Protein AF-R6RG75-F1 (afdb_monomer_lite)

Secondary structure (DSSP, 8-state):
--SS---TT----HHHHHHHHHHHHHHHHHH--HHHHHHHHHHHHHHHHHHHTTB-TTS-B-S--S---S-SSGGGSHHHHSSEEHHHHHHHHHHHHHHHHHHT-HHHHHHHHHHHHHHHHHHB-SSSB-SEEEEETTEEEE----BHHHHHHHHHTTSS-TTT-HHHHHHHHHH-STT--TTTSSTTSBPP-IIIIIHHHHHHHHHTT-HHHHHHHHHHHHHHHHHHHSS--SSSSTTS-SS-GGGGGHHHHHHHHHH-EEEEETTTTEEEE-S------EEEEEEETTEEEEEEE-SS-EEEE--TT-EEEE--

Foldseek 3Di:
DDPVPVDPVSFDELLVLLVVLLVVLQCCQFAVDLPVLVVCVVVLVVSVVLQVVQQDPLRAGAQRDGQHPLDPWPCRDCVLPHTGFLLSLLSVLSSLCSSCVSVVPVVSPVSSVSSLVVQLVQQDPPQAGAGDWHDDVNDTDGDLHAELQSVLSCQLSVSDDCVRRVNNVVCLVPAADPPHPCVPGPVSYIHDFVVPRNVSSLVSCLLVVVLVCNVVRLCVQAVVLCVPPVAGAPHSDDPGGSHDPVVCCVVQSQCCQAQQFDGGRLVQQETEGEPHHAQDFDWDWDAHPVGIWIWTRPSPDTDIDDDPSHHYDYDD

Structure (mmCIF, N/CA/C/O backbone):
data_AF-R6RG75-F1
#
_entry.id   AF-R6RG75-F1
#
loop_
_atom_site.group_PDB
_atom_site.id
_atom_site.type_symbol
_atom_site.label_atom_id
_atom_site.label_alt_id
_atom_site.label_comp_id
_atom_site.label_asym_id
_atom_site.label_entity_id
_atom_site.label_seq_id
_atom_site.pdbx_PDB_ins_code
_atom_site.Cartn_x
_atom_site.Cartn_y
_atom_site.Cartn_z
_atom_site.occupancy
_atom_site.B_iso_or_equiv
_atom_site.auth_seq_id
_atom_site.auth_comp_id
_atom_site.auth_asym_id
_atom_site.auth_atom_id
_atom_site.pdbx_PDB_model_num
ATOM 1 N N . MET A 1 1 ? -9.030 4.075 -16.626 1.00 64.88 1 MET A N 1
ATOM 2 C CA . MET A 1 1 ? -9.002 5.356 -15.886 1.00 64.88 1 MET A CA 1
ATOM 3 C C . MET A 1 1 ? -10.230 5.535 -15.003 1.00 64.88 1 MET A C 1
ATOM 5 O O . MET A 1 1 ? -10.053 5.884 -13.849 1.00 64.88 1 MET A O 1
ATOM 9 N N . CYS A 1 2 ? -11.440 5.226 -15.479 1.00 73.62 2 CYS A N 1
ATOM 10 C CA . CYS A 1 2 ? -12.661 5.225 -14.663 1.00 73.62 2 CYS A CA 1
ATOM 11 C C . CYS A 1 2 ? -13.473 3.944 -14.920 1.00 73.62 2 CYS A C 1
ATOM 13 O O . CYS A 1 2 ? -13.207 3.236 -15.894 1.00 73.62 2 CYS A O 1
ATOM 15 N N . TYR A 1 3 ? -14.464 3.666 -14.072 1.00 67.94 3 TYR A N 1
ATOM 16 C CA . TYR A 1 3 ? -15.539 2.718 -14.365 1.00 67.94 3 TYR A CA 1
ATOM 17 C C . TYR A 1 3 ? -16.894 3.442 -14.248 1.00 67.94 3 TYR A C 1
ATOM 19 O O . TYR A 1 3 ? -17.125 4.062 -13.207 1.00 67.94 3 TYR A O 1
ATOM 27 N N . PRO A 1 4 ? -17.797 3.357 -15.248 1.00 73.62 4 PRO A N 1
ATOM 28 C CA . PRO A 1 4 ? -17.654 2.673 -16.542 1.00 73.62 4 PRO A CA 1
ATOM 29 C C . PRO A 1 4 ? -16.482 3.194 -17.393 1.00 73.62 4 PRO A C 1
ATOM 31 O O . PRO A 1 4 ? -16.127 4.370 -17.339 1.00 73.62 4 PRO A O 1
ATOM 34 N N . GLY A 1 5 ? -15.834 2.286 -18.127 1.00 71.44 5 GLY A N 1
ATOM 35 C CA . GLY A 1 5 ? -14.612 2.553 -18.894 1.00 71.44 5 GLY A CA 1
ATOM 36 C C . GLY A 1 5 ? -14.887 3.216 -20.240 1.00 71.44 5 GLY A C 1
ATOM 37 O O . GLY A 1 5 ? -14.609 2.629 -21.275 1.00 71.44 5 GLY A O 1
ATOM 38 N N . GLU A 1 6 ? -15.445 4.423 -20.229 1.00 67.62 6 GLU A N 1
ATOM 39 C CA . GLU A 1 6 ? -15.846 5.156 -21.442 1.00 67.62 6 GLU A CA 1
ATOM 40 C C . GLU A 1 6 ? -14.782 6.159 -21.918 1.00 67.62 6 GLU A C 1
ATOM 42 O O . GLU A 1 6 ? -15.097 7.150 -22.577 1.00 67.62 6 GLU A O 1
ATOM 47 N N . PHE A 1 7 ? -13.508 5.947 -21.569 1.00 72.50 7 PHE A N 1
ATOM 48 C CA . PHE A 1 7 ? -12.469 6.892 -21.968 1.00 72.50 7 PHE A CA 1
ATOM 49 C C . PHE A 1 7 ? -12.260 6.835 -23.497 1.00 72.50 7 PHE A C 1
ATOM 51 O O . PHE A 1 7 ? -12.026 5.741 -24.020 1.00 72.50 7 PHE A O 1
ATOM 58 N N . PRO A 1 8 ? -12.340 7.967 -24.228 1.00 75.44 8 PRO A N 1
ATOM 59 C CA . PRO A 1 8 ? -12.434 7.954 -25.694 1.00 75.44 8 PRO A CA 1
ATOM 60 C C . PRO A 1 8 ? -11.255 7.320 -26.440 1.00 75.44 8 PRO A C 1
ATOM 62 O O . PRO A 1 8 ? -11.412 6.905 -27.585 1.00 75.44 8 PRO A O 1
ATOM 65 N N . ASP A 1 9 ? -10.076 7.265 -25.822 1.00 82.88 9 ASP A N 1
ATOM 66 C CA . ASP A 1 9 ? -8.846 6.736 -26.421 1.00 82.88 9 ASP A CA 1
ATOM 67 C C . ASP A 1 9 ? -8.627 5.234 -26.147 1.00 82.88 9 ASP A C 1
ATOM 69 O O . ASP A 1 9 ? -7.651 4.658 -26.626 1.00 82.88 9 ASP A O 1
ATOM 73 N N . GLY A 1 10 ? -9.521 4.591 -25.383 1.00 81.62 10 GLY A N 1
ATOM 74 C CA . GLY A 1 10 ? -9.387 3.190 -24.975 1.00 81.62 10 GLY A CA 1
ATOM 75 C C . GLY A 1 10 ? -8.233 2.927 -24.001 1.00 81.62 10 GLY A C 1
ATOM 76 O O . GLY A 1 10 ? -7.900 1.767 -23.750 1.00 81.62 10 GLY A O 1
ATOM 77 N N . ASN A 1 11 ? -7.610 3.972 -23.451 1.00 87.06 11 ASN A N 1
ATOM 78 C CA . ASN A 1 11 ? -6.475 3.847 -22.553 1.00 87.06 11 ASN A CA 1
ATOM 79 C C . ASN A 1 11 ? -6.915 3.401 -21.150 1.00 87.06 11 ASN A C 1
ATOM 81 O O . ASN A 1 11 ? -8.009 3.695 -20.651 1.00 87.06 11 ASN A O 1
ATOM 85 N N . PHE A 1 12 ? -6.033 2.677 -20.475 1.00 91.31 12 PHE A N 1
ATOM 86 C CA . PHE A 1 12 ? -6.295 2.090 -19.170 1.00 91.31 12 PHE A CA 1
ATOM 87 C C . PHE A 1 12 ? -5.036 2.109 -18.312 1.00 91.31 12 PHE A C 1
ATOM 89 O O . PHE A 1 12 ? -3.930 2.305 -18.807 1.00 91.31 12 PHE A O 1
ATOM 96 N N . ILE A 1 13 ? -5.225 1.913 -17.007 1.00 93.75 13 ILE A N 1
ATOM 97 C CA . ILE A 1 13 ? -4.131 1.891 -16.043 1.00 93.75 13 ILE A CA 1
ATOM 98 C C . ILE A 1 13 ? -4.089 0.495 -15.413 1.00 93.75 13 ILE A C 1
ATOM 100 O O . ILE A 1 13 ? -4.946 0.192 -14.577 1.00 93.75 13 ILE A O 1
ATOM 104 N N . PRO A 1 14 ? -3.136 -0.370 -15.795 1.00 95.31 14 PRO A N 1
ATOM 105 C CA . PRO A 1 14 ? -3.067 -1.735 -15.277 1.00 95.31 14 PRO A CA 1
ATOM 106 C C . PRO A 1 14 ? -2.751 -1.785 -13.774 1.00 95.31 14 PRO A C 1
ATOM 108 O O . PRO A 1 14 ? -3.226 -2.668 -13.072 1.00 95.31 14 PRO A O 1
ATOM 111 N N . ASN A 1 15 ? -2.016 -0.811 -13.230 1.00 96.12 15 ASN A N 1
ATOM 112 C CA . ASN A 1 15 ? -1.771 -0.734 -11.786 1.00 96.12 15 ASN A CA 1
ATOM 113 C C . ASN A 1 15 ? -3.084 -0.607 -10.993 1.00 96.12 15 ASN A C 1
ATOM 115 O O . ASN A 1 15 ? -3.254 -1.232 -9.952 1.00 96.12 15 ASN A O 1
ATOM 119 N N . TRP A 1 16 ? -4.058 0.155 -11.497 1.00 94.44 16 TRP A N 1
ATOM 120 C CA . TRP A 1 16 ? -5.341 0.339 -10.811 1.00 94.44 16 TRP A CA 1
ATOM 121 C C . TRP A 1 16 ? -6.211 -0.920 -10.853 1.00 94.44 16 TRP A C 1
ATOM 123 O O . TRP A 1 16 ? -6.963 -1.170 -9.913 1.00 94.44 16 TRP A O 1
ATOM 133 N N . SER A 1 17 ? -6.092 -1.754 -11.892 1.00 95.56 17 SER A N 1
ATOM 134 C CA . SER A 1 17 ? -6.781 -3.048 -11.905 1.00 95.56 17 SER A CA 1
ATOM 135 C C . SER A 1 17 ? -6.156 -4.056 -10.935 1.00 95.56 17 SER A C 1
ATOM 137 O O . SER A 1 17 ? -6.875 -4.893 -10.393 1.00 95.56 17 SER A O 1
ATOM 139 N N . MET A 1 18 ? -4.858 -3.941 -10.631 1.00 98.00 18 MET A N 1
ATOM 140 C CA . MET A 1 18 ? -4.251 -4.689 -9.523 1.00 98.00 18 MET A CA 1
ATOM 141 C C . MET A 1 18 ? -4.817 -4.225 -8.175 1.00 98.00 18 MET A C 1
ATOM 143 O O . MET A 1 18 ? -5.235 -5.059 -7.374 1.00 98.00 18 MET A O 1
ATOM 147 N N . TRP A 1 19 ? -4.907 -2.908 -7.943 1.00 96.12 19 TRP A N 1
ATOM 148 C CA . TRP A 1 19 ? -5.518 -2.356 -6.725 1.00 96.12 19 TRP A CA 1
ATOM 149 C C . TRP A 1 19 ? -6.958 -2.831 -6.518 1.00 96.12 19 TRP A C 1
ATOM 151 O O . TRP A 1 19 ? -7.313 -3.179 -5.398 1.00 96.12 19 TRP A O 1
ATOM 161 N N . TYR A 1 20 ? -7.752 -2.959 -7.584 1.00 97.00 20 TYR A N 1
ATOM 162 C CA . TYR A 1 20 ? -9.096 -3.541 -7.506 1.00 97.00 20 TYR A CA 1
ATOM 163 C C . TYR A 1 20 ? -9.107 -4.941 -6.863 1.00 97.00 20 TYR A C 1
ATOM 165 O O . TYR A 1 20 ? -9.946 -5.219 -6.006 1.00 97.00 20 TYR A O 1
ATOM 173 N N . ILE A 1 21 ? -8.160 -5.818 -7.212 1.00 98.56 21 ILE A N 1
ATOM 174 C CA . ILE A 1 21 ? -8.065 -7.164 -6.619 1.00 98.56 21 ILE A CA 1
ATOM 175 C C . ILE A 1 21 ? -7.665 -7.084 -5.135 1.00 98.56 21 ILE A C 1
ATOM 177 O O . ILE A 1 21 ? -8.226 -7.806 -4.306 1.00 98.56 21 ILE A O 1
ATOM 181 N N . LEU A 1 22 ? -6.742 -6.185 -4.773 1.00 98.25 22 LEU A N 1
ATOM 182 C CA . LEU A 1 22 ? -6.375 -5.938 -3.370 1.00 98.25 22 LEU A CA 1
ATOM 183 C C . LEU A 1 22 ? -7.579 -5.439 -2.562 1.00 98.25 22 LEU A C 1
ATOM 185 O O . LEU A 1 22 ? -7.830 -5.924 -1.458 1.00 98.25 22 LEU A O 1
ATOM 189 N N . GLU A 1 23 ? -8.340 -4.498 -3.117 1.00 96.88 23 GLU A N 1
ATOM 190 C CA . GLU A 1 23 ? -9.528 -3.930 -2.485 1.00 96.88 23 GLU A CA 1
ATOM 191 C C . GLU A 1 23 ? -10.633 -4.967 -2.296 1.00 96.88 23 GLU A C 1
ATOM 193 O O . GLU A 1 23 ? -11.266 -4.972 -1.245 1.00 96.88 23 GLU A O 1
ATOM 198 N N . LEU A 1 24 ? -10.836 -5.888 -3.245 1.00 98.12 24 LEU A N 1
ATOM 199 C CA . LEU A 1 24 ? -11.765 -7.011 -3.071 1.00 98.12 24 LEU A CA 1
ATOM 200 C C . LEU A 1 24 ? -11.360 -7.915 -1.901 1.00 98.12 24 LEU A C 1
ATOM 202 O O . LEU A 1 24 ? -12.215 -8.330 -1.117 1.00 98.12 24 LEU A O 1
ATOM 206 N N . ASN A 1 25 ? -10.066 -8.200 -1.753 1.00 97.88 25 ASN A N 1
ATOM 207 C CA . ASN A 1 25 ? -9.565 -9.005 -0.641 1.00 97.88 25 ASN A CA 1
ATOM 208 C C . ASN A 1 25 ? -9.770 -8.297 0.709 1.00 97.88 25 ASN A C 1
ATOM 210 O O . ASN A 1 25 ? -10.303 -8.880 1.654 1.00 97.88 25 ASN A O 1
ATOM 214 N N . GLU A 1 26 ? -9.425 -7.012 0.793 1.00 96.31 26 GLU A N 1
ATOM 215 C CA . GLU A 1 26 ? -9.674 -6.199 1.989 1.00 96.31 26 GLU A CA 1
ATOM 216 C C . GLU A 1 26 ? -11.170 -6.049 2.291 1.00 96.31 26 GLU A C 1
ATOM 218 O O . GLU A 1 26 ? -11.587 -6.122 3.450 1.00 96.31 26 GLU A O 1
ATOM 223 N N . TYR A 1 27 ? -11.996 -5.890 1.259 1.00 97.31 27 TYR A N 1
ATOM 224 C CA . TYR A 1 27 ? -13.446 -5.855 1.377 1.00 97.31 27 TYR A CA 1
ATOM 225 C C . TYR A 1 27 ? -13.979 -7.153 1.981 1.00 97.31 27 TYR A C 1
ATOM 227 O O . TYR A 1 27 ? -14.754 -7.093 2.937 1.00 97.31 27 TYR A O 1
ATOM 235 N N . LEU A 1 28 ? -13.551 -8.320 1.485 1.00 97.25 28 LEU A N 1
ATOM 236 C CA . LEU A 1 28 ? -13.977 -9.608 2.032 1.00 97.25 28 LEU A CA 1
ATOM 237 C C . LEU A 1 28 ? -13.572 -9.742 3.503 1.00 97.25 28 LEU A C 1
ATOM 239 O O . LEU A 1 28 ? -14.388 -10.163 4.317 1.00 97.25 28 LEU A O 1
ATOM 243 N N . LYS A 1 29 ? -12.356 -9.326 3.876 1.00 95.25 29 LYS A N 1
ATOM 244 C CA . LYS A 1 29 ? -11.892 -9.357 5.275 1.00 95.25 29 LYS A CA 1
ATOM 245 C C . LYS A 1 29 ? -12.756 -8.482 6.188 1.00 95.25 29 LYS A C 1
ATOM 247 O O . LYS A 1 29 ? -13.168 -8.933 7.253 1.00 95.25 29 LYS A O 1
ATOM 252 N N . ARG A 1 30 ? -13.091 -7.263 5.756 1.00 95.19 30 ARG A N 1
ATOM 253 C CA . ARG A 1 30 ? -13.843 -6.280 6.564 1.00 95.19 30 ARG A CA 1
ATOM 254 C C . ARG A 1 30 ? -15.350 -6.505 6.584 1.00 95.19 30 ARG A C 1
ATOM 256 O O . ARG A 1 30 ? -16.019 -6.038 7.498 1.00 95.19 30 ARG A O 1
ATOM 263 N N . SER A 1 31 ? -15.896 -7.163 5.565 1.00 95.25 31 SER A N 1
ATOM 264 C CA . SER A 1 31 ? -17.342 -7.338 5.406 1.00 95.25 31 SER A CA 1
ATOM 265 C C . SER A 1 31 ? -17.793 -8.787 5.515 1.00 95.25 31 SER A C 1
ATOM 267 O O . SER A 1 31 ? -18.973 -9.017 5.746 1.00 95.25 31 SER A O 1
ATOM 269 N N . ASN A 1 32 ? -16.911 -9.771 5.331 1.00 95.62 32 ASN A N 1
ATOM 270 C CA . ASN A 1 32 ? -17.260 -11.181 5.143 1.00 95.62 32 ASN A CA 1
ATOM 271 C C . ASN A 1 32 ? -18.428 -11.368 4.145 1.00 95.62 32 ASN A C 1
ATOM 273 O O . ASN A 1 32 ? -19.342 -12.158 4.390 1.00 95.62 32 ASN A O 1
ATOM 277 N N . ASP A 1 33 ? -18.473 -10.551 3.086 1.00 95.44 33 ASP A N 1
ATOM 278 C CA . ASP A 1 33 ? -19.481 -10.624 2.029 1.00 95.44 33 ASP A CA 1
ATOM 279 C C . ASP A 1 33 ? -18.903 -11.318 0.791 1.00 95.44 33 ASP A C 1
ATOM 281 O O . ASP A 1 33 ? -18.209 -10.727 -0.038 1.00 95.44 33 ASP A O 1
ATOM 285 N N . GLN A 1 34 ? -19.219 -12.605 0.670 1.00 96.31 34 GLN A N 1
ATOM 286 C CA . GLN A 1 34 ? -18.776 -13.443 -0.440 1.00 96.31 34 GLN A CA 1
ATOM 287 C C . GLN A 1 34 ? -19.461 -13.077 -1.768 1.00 96.31 34 GLN A C 1
ATOM 289 O O . GLN A 1 34 ? -18.908 -13.325 -2.837 1.00 96.31 34 GLN A O 1
ATOM 294 N N . LYS A 1 35 ? -20.640 -12.440 -1.737 1.00 97.38 35 LYS A N 1
ATOM 295 C CA . LYS A 1 35 ? -21.447 -12.203 -2.941 1.00 97.38 35 LYS A CA 1
ATOM 296 C C . LYS A 1 35 ? -20.725 -11.306 -3.944 1.00 97.38 35 LYS A C 1
ATOM 298 O O . LYS A 1 35 ? -20.777 -11.565 -5.146 1.00 97.38 35 LYS A O 1
ATOM 303 N N . LEU A 1 36 ? -20.059 -10.248 -3.472 1.00 96.19 36 LEU A N 1
ATOM 304 C CA . LEU A 1 36 ? -19.301 -9.356 -4.354 1.00 96.19 36 LEU A CA 1
ATOM 305 C C . LEU A 1 36 ? -18.082 -10.059 -4.962 1.00 96.19 36 LEU A C 1
ATOM 307 O O . LEU A 1 36 ? -17.741 -9.799 -6.117 1.00 96.19 36 LEU A O 1
ATOM 311 N N . ILE A 1 37 ? -17.452 -10.960 -4.206 1.00 97.44 37 ILE A N 1
ATOM 312 C CA . ILE A 1 37 ? -16.310 -11.748 -4.673 1.00 97.44 37 ILE A CA 1
ATOM 313 C C . ILE A 1 37 ? -16.750 -12.696 -5.786 1.00 97.44 37 ILE A C 1
ATOM 315 O O . ILE A 1 37 ? -16.141 -12.703 -6.855 1.00 97.44 37 ILE A O 1
ATOM 319 N N . ASP A 1 38 ? -17.867 -13.398 -5.598 1.00 97.56 38 ASP A N 1
ATOM 320 C CA . ASP A 1 38 ? -18.412 -14.315 -6.601 1.00 97.56 38 ASP A CA 1
ATOM 321 C C . ASP A 1 38 ? -18.773 -13.580 -7.906 1.00 97.56 38 ASP A C 1
ATOM 323 O O . ASP A 1 38 ? -18.426 -14.035 -8.996 1.00 97.56 38 ASP A O 1
ATOM 327 N N . LEU A 1 39 ? -19.382 -12.390 -7.811 1.00 97.31 39 LEU A N 1
ATOM 328 C CA . LEU A 1 39 ? -19.691 -11.525 -8.966 1.00 97.31 39 LEU A CA 1
ATOM 329 C C . LEU A 1 39 ? -18.446 -10.939 -9.657 1.00 97.31 39 LEU A C 1
ATOM 331 O O . LEU A 1 39 ? -18.519 -10.454 -10.795 1.00 97.31 39 LEU A O 1
ATOM 335 N N . SER A 1 40 ? -17.314 -10.931 -8.958 1.00 97.06 40 SER A N 1
ATOM 336 C CA . SER A 1 40 ? -16.043 -10.396 -9.445 1.00 97.06 40 SER A CA 1
ATOM 337 C C . SER A 1 40 ? -15.109 -11.481 -9.971 1.00 97.06 40 SER A C 1
ATOM 339 O O . SER A 1 40 ? -14.157 -11.148 -10.667 1.00 97.06 40 SER A O 1
ATOM 341 N N . LYS A 1 41 ? -15.390 -12.764 -9.711 1.00 97.81 41 LYS A N 1
ATOM 342 C CA . LYS A 1 41 ? -14.506 -13.894 -10.029 1.00 97.81 41 LYS A CA 1
ATOM 343 C C . LYS A 1 41 ? -14.014 -13.907 -11.478 1.00 97.81 41 LYS A C 1
ATOM 345 O O . LYS A 1 41 ? -12.811 -13.944 -11.705 1.00 97.81 41 LYS A O 1
ATOM 350 N N . GLU A 1 42 ? -14.923 -13.805 -12.445 1.00 98.00 42 GLU A N 1
ATOM 351 C CA . GLU A 1 42 ? -14.578 -13.747 -13.877 1.00 98.00 42 GLU A CA 1
ATOM 352 C C . GLU A 1 42 ? -13.689 -12.537 -14.212 1.00 98.00 42 GLU A C 1
ATOM 354 O O . GLU A 1 42 ? -12.782 -12.635 -15.033 1.00 98.00 42 GLU A O 1
ATOM 359 N N . LYS A 1 43 ? -13.894 -11.395 -13.538 1.00 97.31 43 LYS A N 1
ATOM 360 C CA . LYS A 1 43 ? -13.056 -10.200 -13.725 1.00 97.31 43 LYS A CA 1
ATOM 361 C C . LYS A 1 43 ? -11.661 -10.400 -13.142 1.00 97.31 43 LYS A C 1
ATOM 363 O O . LYS A 1 43 ? -10.697 -9.975 -13.762 1.00 97.31 43 LYS A O 1
ATOM 368 N N . ILE A 1 44 ? -11.551 -11.044 -11.977 1.00 98.31 44 ILE A N 1
ATOM 369 C CA . ILE A 1 44 ? -10.254 -11.391 -11.380 1.00 98.31 44 ILE A CA 1
ATOM 370 C C . ILE A 1 44 ? -9.480 -12.287 -12.352 1.00 98.31 44 ILE A C 1
ATOM 372 O O . ILE A 1 44 ? -8.342 -11.971 -12.675 1.00 98.31 44 ILE A O 1
ATOM 376 N N . ILE A 1 45 ? -10.109 -13.351 -12.860 1.00 98.38 45 ILE A N 1
ATOM 377 C CA . ILE A 1 45 ? -9.477 -14.285 -13.805 1.00 98.38 45 ILE A CA 1
ATOM 378 C C . ILE A 1 45 ? -9.052 -13.556 -15.083 1.00 98.38 45 ILE A C 1
ATOM 380 O O . ILE A 1 45 ? -7.886 -13.623 -15.448 1.00 98.38 45 ILE A O 1
ATOM 384 N N . GLY A 1 46 ? -9.940 -12.770 -15.700 1.00 98.06 46 GLY A N 1
ATOM 385 C CA . GLY A 1 46 ? -9.602 -12.026 -16.917 1.00 98.06 46 GLY A CA 1
ATOM 386 C C . GLY A 1 46 ? -8.476 -11.000 -16.727 1.00 98.06 46 GLY A C 1
ATOM 387 O O . GLY A 1 46 ? -7.688 -10.773 -17.642 1.00 98.06 46 GLY A O 1
ATOM 388 N N . LEU A 1 47 ? -8.361 -10.391 -15.540 1.00 97.62 47 LEU A N 1
ATOM 389 C CA . LEU A 1 47 ? -7.233 -9.516 -15.209 1.00 97.62 47 LEU A CA 1
ATOM 390 C C . LEU A 1 47 ? -5.928 -10.299 -15.036 1.00 97.62 47 LEU A C 1
ATOM 392 O O . LEU A 1 47 ? -4.892 -9.840 -15.508 1.00 97.62 47 LEU A O 1
ATOM 396 N N . LEU A 1 48 ? -5.964 -11.466 -14.387 1.00 98.44 48 LEU A N 1
ATOM 397 C CA . LEU A 1 48 ? -4.792 -12.337 -14.276 1.00 98.44 48 LEU A CA 1
ATOM 398 C C . LEU A 1 48 ? -4.328 -12.810 -15.656 1.00 98.44 48 LEU A C 1
ATOM 400 O O . LEU A 1 48 ? -3.140 -12.705 -15.944 1.00 98.44 48 LEU A O 1
ATOM 404 N N . ASP A 1 49 ? -5.254 -13.238 -16.516 1.00 98.06 49 ASP A N 1
ATOM 405 C CA . ASP A 1 49 ? -4.962 -13.655 -17.890 1.00 98.06 49 ASP A CA 1
ATOM 406 C C . ASP A 1 49 ? -4.300 -12.528 -18.692 1.00 98.06 49 ASP A C 1
ATOM 408 O O . ASP A 1 49 ? -3.315 -12.766 -19.384 1.00 98.06 49 ASP A O 1
ATOM 412 N N . TYR A 1 50 ? -4.769 -11.283 -18.537 1.00 97.31 50 TYR A N 1
ATOM 413 C CA . TYR A 1 50 ? -4.110 -10.119 -19.136 1.00 97.31 50 TYR A CA 1
ATOM 414 C C . TYR A 1 50 ? -2.649 -9.981 -18.685 1.00 97.31 50 TYR A C 1
ATOM 416 O O . TYR A 1 50 ? -1.788 -9.686 -19.508 1.00 97.31 50 TYR A O 1
ATOM 424 N N . PHE A 1 51 ? -2.349 -10.178 -17.396 1.00 98.38 51 PHE A N 1
ATOM 425 C CA . PHE A 1 51 ? -0.986 -10.035 -16.878 1.00 98.38 51 PHE A CA 1
ATOM 426 C C . PHE A 1 51 ? -0.046 -11.160 -17.322 1.00 98.38 51 PHE A C 1
ATOM 428 O O . PHE A 1 51 ? 1.147 -10.896 -17.473 1.00 98.38 51 PHE A O 1
ATOM 435 N N . LEU A 1 52 ? -0.560 -12.370 -17.580 1.00 97.50 52 LEU A N 1
ATOM 436 C CA . LEU A 1 52 ? 0.247 -13.510 -18.038 1.00 97.50 52 LEU A CA 1
ATOM 437 C C . LEU A 1 52 ? 1.031 -13.200 -19.319 1.00 97.50 52 LEU A C 1
ATOM 439 O O . LEU A 1 52 ? 2.191 -13.589 -19.426 1.00 97.50 52 LEU A O 1
ATOM 443 N N . ASP A 1 53 ? 0.440 -12.450 -20.252 1.00 97.25 53 ASP A N 1
ATOM 444 C CA . ASP A 1 53 ? 1.076 -12.083 -21.527 1.00 97.25 53 ASP A CA 1
ATOM 445 C C . ASP A 1 53 ? 2.298 -11.157 -21.371 1.00 97.25 53 ASP A C 1
ATOM 447 O O . ASP A 1 53 ? 3.060 -10.965 -22.321 1.00 97.25 53 ASP A O 1
ATOM 451 N N . PHE A 1 54 ? 2.487 -10.566 -20.189 1.00 98.38 54 PHE A N 1
ATOM 452 C CA . PHE A 1 54 ? 3.595 -9.656 -19.884 1.00 98.38 54 PHE A CA 1
ATOM 453 C C . PHE A 1 54 ? 4.647 -10.282 -18.977 1.00 98.38 54 PHE A C 1
ATOM 455 O O . PHE A 1 54 ? 5.622 -9.617 -18.631 1.00 98.38 54 PHE A O 1
ATOM 462 N N . GLU A 1 55 ? 4.469 -11.532 -18.565 1.00 98.50 55 GLU A N 1
ATOM 463 C CA . GLU A 1 55 ? 5.447 -12.206 -17.728 1.00 98.50 55 GLU A CA 1
ATOM 464 C C . GLU A 1 55 ? 6.640 -12.676 -18.542 1.00 98.50 55 GLU A C 1
ATOM 466 O O . GLU A 1 55 ? 6.518 -13.429 -19.507 1.00 98.50 55 GLU A O 1
ATOM 471 N N . ASN A 1 56 ? 7.821 -12.250 -18.115 1.00 98.25 56 ASN A N 1
ATOM 472 C CA . ASN A 1 56 ? 9.071 -12.716 -18.687 1.00 98.25 56 ASN A CA 1
ATOM 473 C C . ASN A 1 56 ? 9.559 -14.019 -18.032 1.00 98.25 56 ASN A C 1
ATOM 475 O O . ASN A 1 56 ? 8.917 -14.590 -17.151 1.00 98.25 56 ASN A O 1
ATOM 479 N N . GLU A 1 57 ? 10.743 -14.485 -18.426 1.00 97.75 57 GLU A N 1
ATOM 480 C CA . GLU A 1 57 ? 11.365 -15.718 -17.932 1.00 97.75 57 GLU A CA 1
ATOM 481 C C . GLU A 1 57 ? 11.676 -15.721 -16.425 1.00 97.75 57 GLU A C 1
ATOM 483 O O . GLU A 1 57 ? 11.961 -16.777 -15.859 1.00 97.75 57 GLU A O 1
ATOM 488 N N . LEU A 1 58 ? 11.613 -14.565 -15.757 1.00 97.94 58 LEU A N 1
ATOM 489 C CA . LEU A 1 58 ? 11.751 -14.445 -14.304 1.00 97.94 58 LEU A CA 1
ATOM 490 C C . LEU A 1 58 ? 10.387 -14.493 -13.588 1.00 97.94 58 LEU A C 1
ATOM 492 O O . LEU A 1 58 ? 10.335 -14.586 -12.361 1.00 97.94 58 LEU A O 1
ATOM 496 N N . GLY A 1 59 ? 9.280 -14.437 -14.332 1.00 98.12 59 GLY A N 1
ATOM 497 C CA . GLY A 1 59 ? 7.928 -14.267 -13.802 1.00 98.12 59 GLY A CA 1
ATOM 498 C C . GLY A 1 59 ? 7.607 -12.824 -13.406 1.00 98.12 59 GLY A C 1
ATOM 499 O O . GLY A 1 59 ? 6.666 -12.606 -12.649 1.00 98.12 59 GLY A O 1
ATOM 500 N N . LEU A 1 60 ? 8.395 -11.848 -13.872 1.00 98.75 60 LEU A N 1
ATOM 501 C CA . LEU A 1 60 ? 8.149 -10.421 -13.664 1.00 98.75 60 LEU A CA 1
ATOM 502 C C . LEU A 1 60 ? 7.394 -9.842 -14.862 1.00 98.75 60 LEU A C 1
ATOM 504 O O . LEU A 1 60 ? 7.665 -10.215 -16.001 1.00 98.75 60 LEU A O 1
ATOM 508 N N . LEU A 1 61 ? 6.500 -8.889 -14.605 1.00 98.75 61 LEU A N 1
ATOM 509 C CA . LEU A 1 61 ? 5.860 -8.095 -15.646 1.00 98.75 61 LEU A CA 1
ATOM 510 C C . LEU A 1 61 ? 6.898 -7.213 -16.342 1.00 98.75 61 LEU A C 1
ATOM 512 O O . LEU A 1 61 ? 7.609 -6.442 -15.688 1.00 98.75 61 LEU A O 1
ATOM 516 N N . GLU A 1 62 ? 6.941 -7.304 -17.665 1.00 98.31 62 GLU A N 1
ATOM 517 C CA . GLU A 1 62 ? 7.847 -6.581 -18.545 1.00 98.31 62 GLU A CA 1
ATOM 518 C C . GLU A 1 62 ? 7.061 -5.916 -19.684 1.00 98.31 62 GLU A C 1
ATOM 520 O O . GLU A 1 62 ? 6.211 -6.541 -20.313 1.00 98.31 62 GLU A O 1
ATOM 525 N N . ASN A 1 63 ? 7.361 -4.646 -19.978 1.00 96.81 63 ASN A N 1
ATOM 526 C CA . ASN A 1 63 ? 6.744 -3.877 -21.070 1.00 96.81 63 ASN A CA 1
ATOM 527 C C . ASN A 1 63 ? 5.204 -3.888 -21.024 1.00 96.81 63 ASN A C 1
ATOM 529 O O . ASN A 1 63 ? 4.526 -4.063 -22.041 1.00 96.81 63 ASN A O 1
ATOM 533 N N . LEU A 1 64 ? 4.664 -3.706 -19.817 1.00 96.00 64 LEU A N 1
ATOM 534 C CA . LEU A 1 64 ? 3.231 -3.682 -19.555 1.00 96.00 64 LEU A CA 1
ATOM 535 C C . LEU A 1 64 ? 2.540 -2.598 -20.407 1.00 96.00 64 LEU A C 1
ATOM 537 O O . LEU A 1 64 ? 3.062 -1.495 -20.572 1.00 96.00 64 LEU A O 1
ATOM 541 N N . LYS A 1 65 ? 1.372 -2.918 -20.977 1.00 93.94 65 LYS A N 1
ATOM 542 C CA . LYS A 1 65 ? 0.602 -1.985 -21.820 1.00 93.94 65 LYS A CA 1
ATOM 543 C C . LYS A 1 65 ? -0.307 -1.065 -21.005 1.00 93.94 65 LYS A C 1
ATOM 545 O O . LYS A 1 65 ? -0.699 -1.381 -19.883 1.00 93.94 65 LYS A O 1
ATOM 550 N N . GLY A 1 66 ? -0.700 0.036 -21.642 1.00 91.19 66 GLY A N 1
ATOM 551 C CA . GLY A 1 66 ? -1.513 1.094 -21.050 1.00 91.19 66 GLY A CA 1
ATOM 552 C C . GLY A 1 66 ? -0.645 2.163 -20.396 1.00 91.19 66 GLY A C 1
ATOM 553 O O . GLY A 1 66 ? 0.559 2.250 -20.632 1.00 91.19 66 GLY A O 1
ATOM 554 N N . TRP A 1 67 ? -1.262 2.989 -19.565 1.00 93.12 67 TRP A N 1
ATOM 555 C CA . TRP A 1 67 ? -0.549 3.978 -18.775 1.00 93.12 67 TRP A CA 1
ATOM 556 C C . TRP A 1 67 ? -0.068 3.338 -17.477 1.00 93.12 67 TRP A C 1
ATOM 558 O O . TRP A 1 67 ? -0.862 3.113 -16.569 1.00 93.12 67 TRP A O 1
ATOM 568 N N . ILE A 1 68 ? 1.223 3.023 -17.387 1.00 94.94 68 ILE A N 1
ATOM 569 C CA . ILE A 1 68 ? 1.807 2.485 -16.154 1.00 94.94 68 ILE A CA 1
ATOM 570 C C . ILE A 1 68 ? 1.851 3.616 -15.137 1.00 94.94 68 ILE A C 1
ATOM 572 O O . ILE A 1 68 ? 2.579 4.587 -15.327 1.00 94.94 68 ILE A O 1
ATOM 576 N N . PHE A 1 69 ? 1.013 3.510 -14.108 1.00 94.00 69 PHE A N 1
ATOM 577 C CA . PHE A 1 69 ? 0.830 4.560 -13.115 1.00 94.00 69 PHE A CA 1
ATOM 578 C C . PHE A 1 69 ? 1.370 4.102 -11.766 1.00 94.00 69 PHE A C 1
ATOM 580 O O . PHE A 1 69 ? 0.707 3.359 -11.037 1.00 94.00 69 PHE A O 1
ATOM 587 N N . VAL A 1 70 ? 2.575 4.557 -11.446 1.00 94.50 70 VAL A N 1
ATOM 588 C CA . VAL A 1 70 ? 3.192 4.374 -10.133 1.00 94.50 70 VAL A CA 1
ATOM 589 C C . VAL A 1 70 ? 2.720 5.481 -9.193 1.00 94.50 70 VAL A C 1
ATOM 591 O O . VAL A 1 70 ? 2.247 5.180 -8.095 1.00 94.50 70 VAL A O 1
ATOM 594 N N . GLU A 1 71 ? 2.829 6.742 -9.632 1.00 90.50 71 GLU A N 1
ATOM 595 C CA . GLU A 1 71 ? 2.396 7.952 -8.919 1.00 90.50 71 GLU A CA 1
ATOM 596 C C . GLU A 1 71 ? 2.582 9.235 -9.776 1.00 90.50 71 GLU A C 1
ATOM 598 O O . GLU A 1 71 ? 2.880 9.151 -10.962 1.00 90.50 71 GLU A O 1
ATOM 603 N N . TRP A 1 72 ? 2.480 10.430 -9.177 1.00 88.81 72 TRP A N 1
ATOM 604 C CA . TRP A 1 72 ? 2.697 11.729 -9.840 1.00 88.81 72 TRP A CA 1
ATOM 605 C C . TRP A 1 72 ? 4.104 12.324 -9.637 1.00 88.81 72 TRP A C 1
ATOM 607 O O . TRP A 1 72 ? 4.250 13.478 -9.229 1.00 88.81 72 TRP A O 1
ATOM 617 N N . SER A 1 73 ? 5.157 11.564 -9.925 1.00 91.12 73 SER A N 1
ATOM 618 C CA . SER A 1 73 ? 6.547 12.043 -9.861 1.00 91.12 73 SER A CA 1
ATOM 619 C C . SER A 1 73 ? 7.387 11.477 -11.009 1.00 91.12 73 SER A C 1
ATOM 621 O O . SER A 1 73 ? 6.858 10.828 -11.912 1.00 91.12 73 SER A O 1
ATOM 623 N N . LYS A 1 74 ? 8.713 11.658 -10.937 1.00 95.25 74 LYS A N 1
ATOM 624 C CA . LYS A 1 74 ? 9.660 11.034 -11.865 1.00 95.25 74 LYS A CA 1
ATOM 625 C C . LYS A 1 74 ? 9.544 9.504 -11.913 1.00 95.25 74 LYS A C 1
ATOM 627 O O . LYS A 1 74 ? 9.867 8.909 -12.932 1.00 95.25 74 LYS A O 1
ATOM 632 N N . ALA A 1 75 ? 9.011 8.869 -10.863 1.00 95.94 75 ALA A N 1
ATOM 633 C CA . ALA A 1 75 ? 8.708 7.432 -10.847 1.00 95.94 75 ALA A CA 1
ATOM 634 C C . ALA A 1 75 ? 7.775 6.985 -11.992 1.00 95.94 75 ALA A C 1
ATOM 636 O O . ALA A 1 75 ? 7.683 5.795 -12.285 1.00 95.94 75 ALA A O 1
ATOM 637 N N . ASN A 1 76 ? 7.075 7.933 -12.618 1.00 94.75 76 ASN A N 1
ATOM 638 C CA . ASN A 1 76 ? 6.114 7.708 -13.689 1.00 94.75 76 ASN A CA 1
ATOM 639 C C . ASN A 1 76 ? 6.622 8.129 -15.077 1.00 94.75 76 ASN A C 1
ATOM 641 O O . ASN A 1 76 ? 5.896 7.976 -16.060 1.00 94.75 76 ASN A O 1
ATOM 645 N N . ASP A 1 77 ? 7.838 8.673 -15.164 1.00 97.00 77 ASP A N 1
ATOM 646 C CA . ASP A 1 77 ? 8.465 9.019 -16.438 1.00 97.00 77 ASP A CA 1
ATOM 647 C C . ASP A 1 77 ? 8.784 7.741 -17.222 1.00 97.00 77 ASP A C 1
ATOM 649 O O . ASP A 1 77 ? 9.140 6.711 -16.644 1.00 97.00 77 ASP A O 1
ATOM 653 N N . GLU A 1 78 ? 8.721 7.809 -18.557 1.00 96.25 78 GLU A N 1
ATOM 654 C CA . GLU A 1 78 ? 8.938 6.659 -19.451 1.00 96.25 78 GLU A CA 1
ATOM 655 C C . GLU A 1 78 ? 10.236 5.897 -19.132 1.00 96.25 78 GLU A C 1
ATOM 657 O O . GLU A 1 78 ? 10.269 4.665 -19.158 1.00 96.25 78 GLU A O 1
ATOM 662 N N . GLU A 1 79 ? 11.305 6.616 -18.771 1.00 97.31 79 GLU A N 1
ATOM 663 C CA . GLU A 1 79 ? 12.592 6.006 -18.441 1.00 97.31 79 GLU A CA 1
ATOM 664 C C . GLU A 1 79 ? 12.549 5.120 -17.177 1.00 97.31 79 GLU A C 1
ATOM 666 O O . GLU A 1 79 ? 13.327 4.165 -17.117 1.00 97.31 79 GLU A O 1
ATOM 671 N N . PHE A 1 80 ? 11.622 5.374 -16.238 1.00 98.06 80 PHE A N 1
ATOM 672 C CA . PHE A 1 80 ? 11.407 4.634 -14.979 1.00 98.06 80 PHE A CA 1
ATOM 673 C C . PHE A 1 80 ? 10.403 3.489 -15.131 1.00 98.06 80 PHE A C 1
ATOM 675 O O . PHE A 1 80 ? 10.504 2.482 -14.430 1.00 98.06 80 PHE A O 1
ATOM 682 N N . ILE A 1 81 ? 9.428 3.616 -16.035 1.00 97.06 81 ILE A N 1
ATOM 683 C CA . ILE A 1 81 ? 8.338 2.633 -16.174 1.00 97.06 81 ILE A CA 1
ATOM 684 C C . ILE A 1 81 ? 8.543 1.617 -17.303 1.00 97.06 81 ILE A C 1
ATOM 686 O O . ILE A 1 81 ? 7.860 0.594 -17.329 1.00 97.06 81 ILE A O 1
ATOM 690 N N . ARG A 1 82 ? 9.481 1.856 -18.227 1.00 96.88 82 ARG A N 1
ATOM 691 C CA . ARG A 1 82 ? 9.796 0.917 -19.317 1.00 96.88 82 ARG A CA 1
ATOM 692 C C . ARG A 1 82 ? 10.528 -0.339 -18.835 1.00 96.88 82 ARG A C 1
ATOM 694 O O . ARG A 1 82 ? 11.263 -0.301 -17.844 1.00 96.88 82 ARG A O 1
ATOM 701 N N . GLY A 1 83 ? 10.432 -1.416 -19.618 1.00 98.00 83 GLY A N 1
ATOM 702 C CA . GLY A 1 83 ? 11.048 -2.698 -19.286 1.00 98.00 83 GLY A CA 1
ATOM 703 C C . GLY A 1 83 ? 10.337 -3.359 -18.111 1.00 98.00 83 GLY A C 1
ATOM 704 O O . GLY A 1 83 ? 9.107 -3.396 -18.062 1.00 98.00 83 GLY A O 1
ATOM 705 N N . VAL A 1 84 ? 11.110 -3.876 -17.162 1.00 98.69 84 VAL A N 1
ATOM 706 C CA . VAL A 1 84 ? 10.591 -4.391 -15.893 1.00 98.69 84 VAL A CA 1
ATOM 707 C C . VAL A 1 84 ? 10.565 -3.247 -14.887 1.00 98.69 84 VAL A C 1
ATOM 709 O O . VAL A 1 84 ? 11.607 -2.876 -14.350 1.00 98.69 84 VAL A O 1
ATOM 712 N N . ASN A 1 85 ? 9.380 -2.701 -14.620 1.00 98.62 85 ASN A N 1
ATOM 713 C CA . ASN A 1 85 ? 9.167 -1.712 -13.563 1.00 98.62 85 ASN A CA 1
ATOM 714 C C . ASN A 1 85 ? 8.928 -2.423 -12.221 1.00 98.62 85 ASN A C 1
ATOM 716 O O . ASN A 1 85 ? 7.940 -3.144 -12.046 1.00 98.62 85 ASN A O 1
ATOM 720 N N . PHE A 1 86 ? 9.840 -2.243 -11.268 1.00 98.81 86 PHE A N 1
ATOM 721 C CA . PHE A 1 86 ? 9.808 -2.935 -9.984 1.00 98.81 86 PHE A CA 1
ATOM 722 C C . PHE A 1 86 ? 8.669 -2.476 -9.062 1.00 98.81 86 PHE A C 1
ATOM 724 O O . PHE A 1 86 ? 8.019 -3.364 -8.515 1.00 98.81 86 PHE A O 1
ATOM 731 N N . PRO A 1 87 ? 8.323 -1.176 -8.928 1.00 98.62 87 PRO A N 1
ATOM 732 C CA . PRO A 1 87 ? 7.132 -0.758 -8.180 1.00 98.62 87 PRO A CA 1
ATOM 733 C C . PRO A 1 87 ? 5.846 -1.457 -8.653 1.00 98.62 87 PRO A C 1
ATOM 735 O O . PRO A 1 87 ? 5.099 -2.008 -7.843 1.00 98.62 87 PRO A O 1
ATOM 738 N N . SER A 1 88 ? 5.625 -1.542 -9.970 1.00 98.56 88 SER A N 1
ATOM 739 C CA . SER A 1 88 ? 4.484 -2.276 -10.538 1.00 98.56 88 SER A CA 1
ATOM 740 C C . SER A 1 88 ? 4.542 -3.771 -10.223 1.00 98.56 88 SER A C 1
ATOM 742 O O . SER A 1 88 ? 3.514 -4.370 -9.925 1.00 98.56 88 SER A O 1
ATOM 744 N N . ASN A 1 89 ? 5.731 -4.377 -10.222 1.00 98.88 89 ASN A N 1
ATOM 745 C CA . ASN A 1 89 ? 5.906 -5.782 -9.848 1.00 98.88 89 ASN A CA 1
ATOM 746 C C . ASN A 1 89 ? 5.730 -6.043 -8.336 1.00 98.88 89 ASN A C 1
ATOM 748 O O . ASN A 1 89 ? 5.270 -7.116 -7.951 1.00 98.88 89 ASN A O 1
ATOM 752 N N . MET A 1 90 ? 6.035 -5.072 -7.469 1.00 98.88 90 MET A N 1
ATOM 753 C CA . MET A 1 90 ? 5.739 -5.147 -6.029 1.00 98.88 90 MET A CA 1
ATOM 754 C C . MET A 1 90 ? 4.227 -5.102 -5.772 1.00 98.88 90 MET A C 1
ATOM 756 O O . MET A 1 90 ? 3.718 -5.849 -4.941 1.00 98.88 90 MET A O 1
ATOM 760 N N . LEU A 1 91 ? 3.492 -4.280 -6.525 1.00 98.81 91 LEU A N 1
ATOM 761 C CA . LEU A 1 91 ? 2.028 -4.315 -6.522 1.00 98.81 91 LEU A CA 1
ATOM 762 C C . LEU A 1 91 ? 1.498 -5.625 -7.129 1.00 98.81 91 LEU A C 1
ATOM 764 O O . LEU A 1 91 ? 0.540 -6.202 -6.617 1.00 98.81 91 LEU A O 1
ATOM 768 N N . TYR A 1 92 ? 2.139 -6.128 -8.186 1.00 98.88 92 TYR A N 1
ATOM 769 C CA . TYR A 1 92 ? 1.755 -7.379 -8.833 1.00 98.88 92 TYR A CA 1
ATOM 770 C C . TYR A 1 92 ? 1.885 -8.592 -7.907 1.00 98.88 92 TYR A C 1
ATOM 772 O O . TYR A 1 92 ? 0.983 -9.425 -7.872 1.00 98.88 92 TYR A O 1
ATOM 780 N N . SER A 1 93 ? 2.945 -8.685 -7.097 1.00 98.88 93 SER A N 1
ATOM 781 C CA . SER A 1 93 ? 3.056 -9.766 -6.108 1.00 98.88 93 SER A CA 1
ATOM 782 C C . SER A 1 93 ? 1.915 -9.714 -5.089 1.00 98.88 93 SER A C 1
ATOM 784 O O . SER A 1 93 ? 1.264 -10.726 -4.831 1.00 98.88 93 SER A O 1
ATOM 786 N N . ALA A 1 94 ? 1.580 -8.524 -4.581 1.00 98.81 94 ALA A N 1
ATOM 787 C CA . ALA A 1 94 ? 0.438 -8.349 -3.689 1.00 98.81 94 ALA A CA 1
ATOM 788 C C . ALA A 1 94 ? -0.895 -8.710 -4.369 1.00 98.81 94 ALA A C 1
ATOM 790 O O . ALA A 1 94 ? -1.764 -9.309 -3.732 1.00 98.81 94 ALA A O 1
ATOM 791 N N . CYS A 1 95 ? -1.036 -8.399 -5.660 1.00 98.81 95 CYS A N 1
ATOM 792 C CA . CYS A 1 95 ? -2.187 -8.758 -6.487 1.00 98.81 95 CYS A CA 1
ATOM 793 C C . CYS A 1 95 ? -2.334 -10.275 -6.618 1.00 98.81 95 CYS A C 1
ATOM 795 O O . CYS A 1 95 ? -3.397 -10.814 -6.318 1.00 98.81 95 CYS A O 1
ATOM 797 N N . LEU A 1 96 ? -1.251 -10.972 -6.967 1.00 98.88 96 LEU A N 1
ATOM 798 C CA . LEU A 1 96 ? -1.209 -12.430 -7.053 1.00 98.88 96 LEU A CA 1
ATOM 799 C C . LEU A 1 96 ? -1.570 -13.089 -5.722 1.00 98.88 96 LEU A C 1
ATOM 801 O O . LEU A 1 96 ? -2.393 -14.001 -5.692 1.00 98.88 96 LEU A O 1
ATOM 805 N N . LYS A 1 97 ? -1.011 -12.600 -4.609 1.00 98.88 97 LYS A N 1
ATOM 806 C CA . LYS A 1 97 ? -1.344 -13.114 -3.277 1.00 98.88 97 LYS A CA 1
ATOM 807 C C . LYS A 1 97 ? -2.826 -12.914 -2.955 1.00 98.88 97 LYS A C 1
ATOM 809 O O . LYS A 1 97 ? -3.484 -13.852 -2.515 1.00 98.88 97 LYS A O 1
ATOM 814 N N . ALA A 1 98 ? -3.354 -11.711 -3.182 1.00 98.75 98 ALA A N 1
ATOM 815 C CA . ALA A 1 98 ? -4.759 -11.401 -2.937 1.00 98.75 98 ALA A CA 1
ATOM 816 C C . ALA A 1 98 ? -5.692 -12.256 -3.808 1.00 98.75 98 ALA A C 1
ATOM 818 O O . ALA A 1 98 ? -6.672 -12.797 -3.302 1.00 98.75 98 ALA A O 1
ATOM 819 N N . ALA A 1 99 ? -5.369 -12.439 -5.089 1.00 98.75 99 ALA A N 1
ATOM 820 C CA . ALA A 1 99 ? -6.122 -13.312 -5.980 1.00 98.75 99 ALA A CA 1
ATOM 821 C C . ALA A 1 99 ? -6.058 -14.783 -5.543 1.00 98.75 99 ALA A C 1
ATOM 823 O O . ALA A 1 99 ? -7.087 -15.452 -5.538 1.00 98.75 99 ALA A O 1
ATOM 824 N N . GLY A 1 100 ? -4.887 -15.271 -5.122 1.00 98.56 100 GLY A N 1
ATOM 825 C CA . GLY A 1 100 ? -4.724 -16.613 -4.563 1.00 98.56 100 GLY A CA 1
ATOM 826 C C . GLY A 1 100 ? -5.587 -16.840 -3.323 1.00 98.56 100 GLY A C 1
ATOM 827 O O . GLY A 1 100 ? -6.278 -17.851 -3.240 1.00 98.56 100 GLY A O 1
ATOM 828 N N . GLU A 1 101 ? -5.638 -15.867 -2.406 1.00 98.19 101 GLU A N 1
ATOM 829 C CA . GLU A 1 101 ? -6.525 -15.900 -1.232 1.00 98.19 101 GLU A CA 1
ATOM 830 C C . GLU A 1 101 ? -8.014 -15.905 -1.636 1.00 98.19 101 GLU A C 1
ATOM 832 O O . GLU A 1 101 ? -8.793 -16.703 -1.119 1.00 98.19 101 GLU A O 1
ATOM 837 N N . LEU A 1 102 ? -8.419 -15.047 -2.580 1.00 98.19 102 LEU A N 1
ATOM 838 C CA . LEU A 1 102 ? -9.814 -14.924 -3.028 1.00 98.19 102 LEU A CA 1
ATOM 839 C C . LEU A 1 102 ? -10.310 -16.149 -3.813 1.00 98.19 102 LEU A C 1
ATOM 841 O O . LEU A 1 102 ? -11.477 -16.528 -3.700 1.00 98.19 102 LEU A O 1
ATOM 845 N N . LEU A 1 103 ? -9.444 -16.753 -4.628 1.00 97.62 103 LEU A N 1
ATOM 846 C CA . LEU A 1 103 ? -9.768 -17.895 -5.486 1.00 97.62 103 LEU A CA 1
ATOM 847 C C . LEU A 1 103 ? -9.455 -19.247 -4.828 1.00 97.62 103 LEU A C 1
ATOM 849 O O . LEU A 1 103 ? -9.869 -20.276 -5.361 1.00 97.62 103 LEU A O 1
ATOM 853 N N . ASN A 1 104 ? -8.795 -19.245 -3.665 1.00 97.25 104 ASN A N 1
ATOM 854 C CA . ASN A 1 104 ? -8.208 -20.423 -3.020 1.00 97.25 104 ASN A CA 1
ATOM 855 C C . ASN A 1 104 ? -7.238 -21.170 -3.958 1.00 97.25 104 ASN A C 1
ATOM 857 O O . ASN A 1 104 ? -7.347 -22.382 -4.141 1.00 97.25 104 ASN A O 1
ATOM 861 N N . ASP A 1 105 ? -6.317 -20.428 -4.578 1.00 98.31 105 ASP A N 1
ATOM 862 C CA . ASP A 1 105 ? -5.296 -20.957 -5.488 1.00 98.31 105 ASP A CA 1
ATOM 863 C C . ASP A 1 105 ? -3.881 -20.712 -4.941 1.00 98.31 105 ASP A C 1
ATOM 865 O O . ASP A 1 105 ? -3.301 -19.630 -5.083 1.00 98.31 105 ASP A O 1
ATOM 869 N N . ASP A 1 106 ? -3.307 -21.755 -4.340 1.00 98.44 106 ASP A N 1
ATOM 870 C CA . ASP A 1 106 ? -1.967 -21.723 -3.749 1.00 98.44 106 ASP A CA 1
ATOM 871 C C . ASP A 1 106 ? -0.857 -21.459 -4.780 1.00 98.44 106 ASP A C 1
ATOM 873 O O . ASP A 1 106 ? 0.198 -20.930 -4.421 1.00 98.44 106 ASP A O 1
ATOM 877 N N . LYS A 1 107 ? -1.077 -21.751 -6.073 1.00 98.44 107 LYS A N 1
ATOM 878 C CA . LYS A 1 107 ? -0.073 -21.487 -7.119 1.00 98.44 107 LYS A CA 1
ATOM 879 C C . LYS A 1 107 ? 0.124 -19.993 -7.342 1.00 98.44 107 LYS A C 1
ATOM 881 O O . LYS A 1 107 ? 1.243 -19.556 -7.605 1.00 98.44 107 LYS A O 1
ATOM 886 N N . LEU A 1 108 ? -0.936 -19.194 -7.211 1.00 98.75 108 LEU A N 1
ATOM 887 C CA . LEU A 1 108 ? -0.830 -17.733 -7.282 1.00 98.75 108 LEU A CA 1
ATOM 888 C C . LEU A 1 108 ? -0.039 -17.180 -6.089 1.00 98.75 108 LEU A C 1
ATOM 890 O O . LEU A 1 108 ? 0.760 -16.257 -6.249 1.00 98.75 108 LEU A O 1
ATOM 894 N N . ILE A 1 109 ? -0.195 -17.782 -4.908 1.00 98.69 109 ILE A N 1
ATOM 895 C CA . ILE A 1 109 ? 0.569 -17.413 -3.708 1.00 98.69 109 ILE A CA 1
ATOM 896 C C . ILE A 1 109 ? 2.052 -17.778 -3.880 1.00 98.69 109 ILE A C 1
ATOM 898 O O . ILE A 1 109 ? 2.928 -16.962 -3.586 1.00 98.69 109 ILE A O 1
ATOM 902 N N . GLU A 1 110 ? 2.355 -18.966 -4.406 1.00 98.62 110 GLU A N 1
ATOM 903 C CA . GLU A 1 110 ? 3.726 -19.370 -4.745 1.00 98.62 110 GLU A CA 1
ATOM 904 C C . GLU A 1 110 ? 4.357 -18.407 -5.761 1.00 98.62 110 GLU A C 1
ATOM 906 O O . GLU A 1 110 ? 5.477 -17.927 -5.566 1.00 98.62 110 GLU A O 1
ATOM 911 N N . LYS A 1 111 ? 3.604 -18.043 -6.802 1.00 98.62 111 LYS A N 1
ATOM 912 C CA . LYS A 1 111 ? 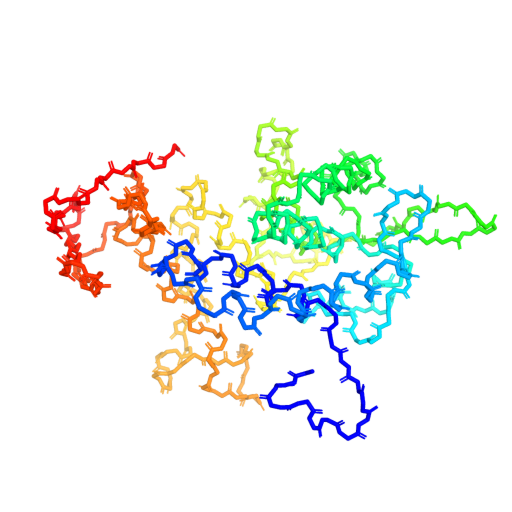4.033 -17.083 -7.820 1.00 98.62 111 LYS A CA 1
ATOM 913 C C . LYS A 1 111 ? 4.315 -15.700 -7.237 1.00 98.62 111 LYS A C 1
ATOM 915 O O . LYS A 1 111 ? 5.353 -15.121 -7.547 1.00 98.62 111 LYS A O 1
ATOM 920 N N . SER A 1 112 ? 3.455 -15.205 -6.344 1.00 98.81 112 SER A N 1
ATOM 921 C CA . SER A 1 112 ? 3.699 -13.974 -5.580 1.00 98.81 112 SER A CA 1
ATOM 922 C C . SER A 1 112 ? 5.053 -14.025 -4.865 1.00 98.81 112 SER A C 1
ATOM 924 O O . SER A 1 112 ? 5.845 -13.087 -4.963 1.00 98.81 112 SER A O 1
ATOM 926 N N . ASN A 1 113 ? 5.353 -15.129 -4.175 1.00 98.62 113 ASN A N 1
ATOM 927 C CA . ASN A 1 113 ? 6.627 -15.289 -3.470 1.00 98.62 113 ASN A CA 1
ATOM 928 C C . ASN A 1 113 ? 7.821 -15.323 -4.436 1.00 98.62 113 ASN A C 1
ATOM 930 O O . ASN A 1 113 ? 8.854 -14.720 -4.144 1.00 98.62 113 ASN A O 1
ATOM 934 N N . ASN A 1 114 ? 7.687 -15.968 -5.602 1.00 98.69 114 ASN A N 1
ATOM 935 C CA . ASN A 1 114 ? 8.725 -15.920 -6.632 1.00 98.69 114 ASN A CA 1
ATOM 936 C C . ASN A 1 114 ? 8.967 -14.486 -7.126 1.00 98.69 114 ASN A C 1
ATOM 938 O O . ASN A 1 114 ? 10.119 -14.060 -7.163 1.00 98.69 114 ASN A O 1
ATOM 942 N N . VAL A 1 115 ? 7.912 -13.721 -7.431 1.00 98.88 115 VAL A N 1
ATOM 943 C CA . VAL A 1 115 ? 8.029 -12.310 -7.845 1.00 98.88 115 VAL A CA 1
ATOM 944 C C . VAL A 1 115 ? 8.802 -11.503 -6.800 1.00 98.88 115 VAL A C 1
ATOM 946 O O . VAL A 1 115 ? 9.768 -10.827 -7.148 1.00 98.88 115 VAL A O 1
ATOM 949 N N . ILE A 1 116 ? 8.463 -11.633 -5.512 1.00 98.81 116 ILE A N 1
ATOM 950 C CA . ILE A 1 116 ? 9.186 -10.967 -4.412 1.00 98.81 116 ILE A CA 1
ATOM 951 C C . ILE A 1 116 ? 10.672 -11.347 -4.413 1.00 98.81 116 ILE A C 1
ATOM 953 O O . ILE A 1 116 ? 11.534 -10.472 -4.310 1.00 98.81 116 ILE A O 1
ATOM 957 N N . ASN A 1 117 ? 10.988 -12.635 -4.562 1.00 98.69 117 ASN A N 1
ATOM 958 C CA . ASN A 1 117 ? 12.369 -13.114 -4.581 1.00 98.69 117 ASN A CA 1
ATOM 959 C C . ASN A 1 117 ? 13.160 -12.563 -5.775 1.00 98.69 117 ASN A C 1
ATOM 961 O O . ASN A 1 117 ? 14.310 -12.154 -5.607 1.00 98.69 117 ASN A O 1
ATOM 965 N N . GLN A 1 118 ? 12.555 -12.505 -6.966 1.00 98.75 118 GLN A N 1
ATOM 966 C CA . GLN A 1 118 ? 13.211 -11.916 -8.134 1.00 98.75 118 GLN A CA 1
ATOM 967 C C . GLN A 1 118 ? 13.401 -10.406 -7.967 1.00 98.75 118 GLN A C 1
ATOM 969 O O . GLN A 1 118 ? 14.477 -9.900 -8.275 1.00 98.75 118 GLN A O 1
ATOM 974 N N . ILE A 1 119 ? 12.423 -9.686 -7.406 1.00 98.81 119 ILE A N 1
ATOM 975 C CA . ILE A 1 119 ? 12.582 -8.261 -7.086 1.00 98.81 119 ILE A CA 1
ATOM 976 C C . ILE A 1 119 ? 13.776 -8.078 -6.142 1.00 98.81 119 ILE A C 1
ATOM 978 O O . ILE A 1 119 ? 14.701 -7.345 -6.489 1.00 98.81 119 ILE A O 1
ATOM 982 N N . LYS A 1 120 ? 13.823 -8.785 -5.003 1.00 98.50 120 LYS A N 1
ATOM 983 C CA . LYS A 1 120 ? 14.945 -8.708 -4.046 1.00 98.50 120 LYS A CA 1
ATOM 984 C C . LYS A 1 120 ? 16.300 -8.960 -4.717 1.00 98.50 120 LYS A C 1
ATOM 986 O O . LYS A 1 120 ? 17.257 -8.243 -4.443 1.00 98.50 120 LYS A O 1
ATOM 991 N N . LYS A 1 121 ? 16.372 -9.960 -5.601 1.00 98.00 121 LYS A N 1
ATOM 992 C CA . LYS A 1 121 ? 17.601 -10.357 -6.299 1.00 98.00 121 LYS A CA 1
ATOM 993 C C . LYS A 1 121 ? 18.076 -9.327 -7.325 1.00 98.00 121 LYS A C 1
ATOM 995 O O . LYS A 1 121 ? 19.278 -9.111 -7.431 1.00 98.00 121 LYS A O 1
ATOM 1000 N N . TYR A 1 122 ? 17.163 -8.756 -8.110 1.00 98.12 122 TYR A N 1
ATOM 1001 C CA . TYR A 1 122 ? 17.526 -7.948 -9.279 1.00 98.12 122 TYR A CA 1
ATOM 1002 C C . TYR A 1 122 ? 17.464 -6.442 -9.045 1.00 98.12 122 TYR A C 1
ATOM 1004 O O . TYR A 1 122 ? 18.179 -5.714 -9.723 1.00 98.12 122 TYR A O 1
ATOM 1012 N N . SER A 1 123 ? 16.626 -5.964 -8.123 1.00 98.25 123 SER A N 1
ATOM 1013 C CA . SER A 1 123 ? 16.397 -4.521 -7.958 1.00 98.25 123 SER A CA 1
ATOM 1014 C C . SER A 1 123 ? 17.209 -3.879 -6.841 1.00 98.25 123 SER A C 1
ATOM 1016 O O . SER A 1 123 ? 17.454 -2.680 -6.906 1.00 98.25 123 SER A O 1
ATOM 1018 N N . PHE A 1 124 ? 17.661 -4.632 -5.833 1.00 98.38 124 PHE A N 1
ATOM 1019 C CA . PHE A 1 124 ? 18.447 -4.055 -4.743 1.00 98.38 124 PHE A CA 1
ATOM 1020 C C . PHE A 1 124 ? 19.923 -3.914 -5.141 1.00 98.38 124 PHE A C 1
ATOM 1022 O O . PHE A 1 124 ? 20.619 -4.909 -5.332 1.00 98.38 124 PHE A O 1
ATOM 1029 N N . ASN A 1 125 ? 20.421 -2.680 -5.233 1.00 97.12 125 ASN A N 1
ATOM 1030 C CA . ASN A 1 125 ? 21.794 -2.388 -5.670 1.00 97.12 125 ASN A CA 1
ATOM 1031 C C . ASN A 1 125 ? 22.841 -2.424 -4.535 1.00 97.12 125 ASN A C 1
ATOM 1033 O O . ASN A 1 125 ? 23.996 -2.061 -4.749 1.00 97.12 125 ASN A O 1
ATOM 1037 N N . GLY A 1 126 ? 22.441 -2.835 -3.329 1.00 96.94 126 GLY A N 1
ATOM 1038 C CA . GLY A 1 126 ? 23.265 -2.803 -2.118 1.00 96.94 126 GLY A CA 1
ATOM 1039 C C . GLY A 1 126 ? 22.926 -1.653 -1.166 1.00 96.94 126 GLY A C 1
ATOM 1040 O O . GLY A 1 126 ? 23.220 -1.759 0.023 1.00 96.94 126 GLY A O 1
ATOM 1041 N N . GLU A 1 127 ? 22.258 -0.603 -1.651 1.00 97.69 127 GLU A N 1
ATOM 1042 C CA . GLU A 1 127 ? 21.809 0.537 -0.840 1.00 97.69 127 GLU A CA 1
ATOM 1043 C C . GLU A 1 127 ? 20.308 0.820 -1.014 1.00 97.69 127 GLU A C 1
ATOM 1045 O O . GLU A 1 127 ? 19.598 0.988 -0.022 1.00 97.69 127 GLU A O 1
ATOM 1050 N N . PHE A 1 128 ? 19.810 0.793 -2.253 1.00 98.69 128 PHE A N 1
ATOM 1051 C CA . PHE A 1 128 ? 18.428 1.100 -2.626 1.00 98.69 128 PHE A CA 1
ATOM 1052 C C . PHE A 1 128 ? 17.856 0.072 -3.604 1.00 98.69 128 PHE A C 1
ATOM 1054 O O . PHE A 1 128 ? 18.585 -0.604 -4.334 1.00 98.69 128 PHE A O 1
ATOM 1061 N N . PHE A 1 129 ? 16.529 -0.010 -3.648 1.00 98.81 129 PHE A N 1
ATOM 1062 C CA . PHE A 1 129 ? 15.812 -0.641 -4.748 1.00 98.81 129 PHE A CA 1
ATOM 1063 C C . PHE A 1 129 ? 15.801 0.308 -5.955 1.00 98.81 129 PHE A C 1
ATOM 1065 O O . PHE A 1 129 ? 15.437 1.474 -5.828 1.00 98.81 129 PHE A O 1
ATOM 1072 N N . VAL A 1 130 ? 16.225 -0.178 -7.116 1.00 98.69 130 VAL A N 1
ATOM 1073 C CA . VAL A 1 130 ? 16.154 0.535 -8.398 1.00 98.69 130 VAL A CA 1
ATOM 1074 C C . VAL A 1 130 ? 14.748 0.380 -8.976 1.00 98.69 130 VAL A C 1
ATOM 1076 O O . VAL A 1 130 ? 14.137 -0.678 -8.841 1.00 98.69 130 VAL A O 1
ATOM 1079 N N . ASP A 1 131 ? 14.240 1.415 -9.641 1.00 98.69 131 ASP A N 1
ATOM 1080 C CA . ASP A 1 131 ? 12.875 1.470 -10.168 1.00 98.69 131 ASP A CA 1
ATOM 1081 C C . ASP A 1 131 ? 12.640 0.525 -11.346 1.00 98.69 131 ASP A C 1
ATOM 1083 O O . ASP A 1 131 ? 11.550 -0.037 -11.472 1.00 98.69 131 ASP A O 1
ATOM 1087 N N . ASN A 1 132 ? 13.643 0.308 -12.201 1.00 98.69 132 ASN A N 1
ATOM 1088 C CA . ASN A 1 132 ? 13.502 -0.601 -13.333 1.00 98.69 132 ASN A CA 1
ATOM 1089 C C . ASN A 1 132 ? 14.798 -1.236 -13.844 1.00 98.69 132 ASN A C 1
ATOM 1091 O O . ASN A 1 132 ? 15.904 -0.717 -13.668 1.00 98.69 132 ASN A O 1
ATOM 1095 N N . MET A 1 133 ? 14.623 -2.353 -14.552 1.00 98.44 133 MET A N 1
ATOM 1096 C CA . MET A 1 133 ? 15.627 -2.948 -15.435 1.00 98.44 133 MET A CA 1
ATOM 1097 C C . MET A 1 133 ? 15.099 -3.048 -16.866 1.00 98.44 133 MET A C 1
ATOM 1099 O O . MET A 1 133 ? 13.898 -3.190 -17.101 1.00 98.44 133 MET A O 1
ATOM 1103 N N . VAL A 1 134 ? 16.008 -2.985 -17.832 1.00 98.19 134 VAL A N 1
ATOM 1104 C CA . VAL A 1 134 ? 15.700 -3.012 -19.267 1.00 98.19 134 VAL A CA 1
ATOM 1105 C C . VAL A 1 134 ? 16.481 -4.116 -19.962 1.00 98.19 134 VAL A C 1
ATOM 1107 O O . VAL A 1 134 ? 17.474 -4.609 -19.430 1.00 98.19 134 VAL A O 1
ATOM 1110 N N . ARG A 1 135 ? 16.062 -4.486 -21.175 1.00 96.56 135 ARG A N 1
ATOM 1111 C CA . ARG A 1 135 ? 16.846 -5.392 -22.014 1.00 96.56 135 ARG A CA 1
ATOM 1112 C C . ARG A 1 135 ? 17.864 -4.639 -22.847 1.00 96.56 135 ARG A C 1
ATOM 1114 O O . ARG A 1 135 ? 17.514 -3.728 -23.595 1.00 96.56 135 ARG A O 1
ATOM 1121 N N . VAL A 1 136 ? 19.109 -5.088 -22.775 1.00 95.88 136 VAL A N 1
ATOM 1122 C CA . VAL A 1 136 ? 20.179 -4.693 -23.692 1.00 95.88 136 VAL A CA 1
ATOM 1123 C C . VAL A 1 136 ? 20.760 -5.974 -24.267 1.00 95.88 136 VAL A C 1
ATOM 1125 O O . VAL A 1 136 ? 21.238 -6.820 -23.523 1.00 95.88 136 VAL A O 1
ATOM 1128 N N . ASN A 1 137 ? 20.679 -6.153 -25.588 1.00 93.81 137 ASN A N 1
ATOM 1129 C CA . ASN A 1 137 ? 21.113 -7.387 -26.261 1.00 93.81 137 ASN A CA 1
ATOM 1130 C C . ASN A 1 137 ? 20.484 -8.665 -25.663 1.00 93.81 137 ASN A C 1
ATOM 1132 O O . ASN A 1 137 ? 21.157 -9.677 -25.507 1.00 93.81 137 ASN A O 1
ATOM 1136 N N . ASN A 1 138 ? 19.188 -8.606 -25.333 1.00 91.75 138 ASN A N 1
ATOM 1137 C CA . ASN A 1 138 ? 18.405 -9.654 -24.659 1.00 91.75 138 ASN A CA 1
ATOM 1138 C C . ASN A 1 138 ? 18.794 -9.967 -23.204 1.00 91.75 138 ASN A C 1
ATOM 1140 O O . ASN A 1 138 ? 18.126 -10.792 -22.584 1.00 91.75 138 ASN A O 1
ATOM 1144 N N . GLU A 1 139 ? 19.780 -9.281 -22.629 1.00 95.06 139 GLU A N 1
ATOM 1145 C CA . GLU A 1 139 ? 20.157 -9.431 -21.223 1.00 95.06 139 GLU A CA 1
ATOM 1146 C C . GLU A 1 139 ? 19.481 -8.378 -20.342 1.00 95.06 139 GLU A C 1
ATOM 1148 O O . GLU A 1 139 ? 19.285 -7.232 -20.756 1.00 95.06 139 GLU A O 1
ATOM 1153 N N . PHE A 1 140 ? 19.139 -8.764 -19.111 1.00 97.06 140 PHE A N 1
ATOM 1154 C CA . PHE A 1 140 ? 18.602 -7.847 -18.110 1.00 97.06 140 PHE A CA 1
ATOM 1155 C C . PHE A 1 140 ? 19.699 -6.934 -17.565 1.00 97.06 140 PHE A C 1
ATOM 1157 O O . PHE A 1 140 ? 20.647 -7.394 -16.930 1.00 97.06 140 PHE A O 1
ATOM 1164 N N . VAL A 1 141 ? 19.534 -5.629 -17.769 1.00 97.75 141 VAL A N 1
ATOM 1165 C CA . VAL A 1 141 ? 20.441 -4.594 -17.276 1.00 97.75 141 VAL A CA 1
ATOM 1166 C C . VAL A 1 141 ? 19.681 -3.669 -16.337 1.00 97.75 141 VAL A C 1
ATOM 1168 O O . VAL A 1 141 ? 18.708 -3.017 -16.728 1.00 97.75 141 VAL A O 1
ATOM 1171 N N . LEU A 1 142 ? 20.133 -3.618 -15.085 1.00 97.81 142 LEU A N 1
ATOM 1172 C CA . LEU A 1 142 ? 19.601 -2.706 -14.082 1.00 97.81 142 LEU A CA 1
ATOM 1173 C C . LEU A 1 142 ? 19.916 -1.258 -14.475 1.00 97.81 142 LEU A C 1
ATOM 1175 O O . LEU A 1 142 ? 21.028 -0.956 -14.912 1.00 97.81 142 LEU A O 1
ATOM 1179 N N . THR A 1 143 ? 18.937 -0.367 -14.347 1.00 98.38 143 THR A N 1
ATOM 1180 C CA . THR A 1 143 ? 19.160 1.065 -14.581 1.00 98.38 143 THR A CA 1
ATOM 1181 C C . THR A 1 143 ? 19.780 1.733 -13.345 1.00 98.38 143 THR A C 1
ATOM 1183 O O . THR A 1 143 ? 20.040 1.086 -12.333 1.00 98.38 143 THR A O 1
ATOM 1186 N N . ASN A 1 144 ? 19.998 3.048 -13.412 1.00 97.38 144 ASN A N 1
ATOM 1187 C CA . ASN A 1 144 ? 20.375 3.869 -12.254 1.00 97.38 144 ASN A CA 1
ATOM 1188 C C . ASN A 1 144 ? 19.192 4.705 -11.730 1.00 97.38 144 ASN A C 1
ATOM 1190 O O . ASN A 1 144 ? 19.391 5.689 -11.020 1.00 97.38 144 ASN A O 1
ATOM 1194 N N . ASN A 1 145 ? 17.968 4.353 -12.124 1.00 98.56 145 ASN A N 1
ATOM 1195 C CA . ASN A 1 145 ? 16.761 5.084 -11.770 1.00 98.56 145 ASN A CA 1
ATOM 1196 C C . ASN A 1 145 ? 16.336 4.715 -10.351 1.00 98.56 145 ASN A C 1
ATOM 1198 O O . ASN A 1 145 ? 16.035 3.555 -10.086 1.00 98.56 145 ASN A O 1
ATOM 1202 N N . ILE A 1 146 ? 16.345 5.684 -9.436 1.00 98.56 146 ILE A N 1
ATOM 1203 C CA . ILE A 1 146 ? 16.022 5.448 -8.026 1.00 98.56 146 ILE A CA 1
ATOM 1204 C C . ILE A 1 146 ? 15.085 6.545 -7.532 1.00 98.56 146 ILE A C 1
ATOM 1206 O O . ILE A 1 146 ? 15.404 7.735 -7.594 1.00 98.56 146 ILE A O 1
ATOM 1210 N N . THR A 1 147 ? 13.940 6.143 -6.999 1.00 98.50 147 THR A N 1
ATOM 1211 C CA . THR A 1 147 ? 12.955 7.026 -6.377 1.00 98.50 147 THR A CA 1
ATOM 1212 C C . THR A 1 147 ? 12.714 6.647 -4.922 1.00 98.50 147 THR A C 1
ATOM 1214 O O . THR A 1 147 ? 12.879 5.491 -4.519 1.00 98.50 147 THR A O 1
ATOM 1217 N N . GLU A 1 148 ? 12.288 7.621 -4.112 1.00 97.81 148 GLU A N 1
ATOM 1218 C CA . GLU A 1 148 ? 11.738 7.332 -2.781 1.00 97.81 148 GLU A CA 1
ATOM 1219 C C . GLU A 1 148 ? 10.546 6.377 -2.874 1.00 97.81 148 GLU A C 1
ATOM 1221 O O . GLU A 1 148 ? 10.421 5.451 -2.074 1.00 97.81 148 GLU A O 1
ATOM 1226 N N . THR A 1 149 ? 9.713 6.566 -3.896 1.00 97.75 149 THR A N 1
ATOM 1227 C CA . THR A 1 149 ? 8.496 5.793 -4.117 1.00 97.75 149 THR A CA 1
ATOM 1228 C C . THR A 1 149 ? 8.779 4.315 -4.319 1.00 97.75 149 THR A C 1
ATOM 1230 O O . THR A 1 149 ? 8.091 3.496 -3.716 1.00 97.75 149 THR A O 1
ATOM 1233 N N . CYS A 1 150 ? 9.826 3.938 -5.056 1.00 98.56 150 CYS A N 1
ATOM 1234 C CA . CYS A 1 150 ? 10.228 2.534 -5.155 1.00 98.56 150 CYS A CA 1
ATOM 1235 C C . CYS A 1 150 ? 10.548 1.929 -3.777 1.00 98.56 150 CYS A C 1
ATOM 1237 O O . CYS A 1 150 ? 10.130 0.808 -3.476 1.00 98.56 150 CYS A O 1
ATOM 1239 N N . GLN A 1 151 ? 11.182 2.699 -2.886 1.00 98.62 151 GLN A N 1
ATOM 1240 C CA . GLN A 1 151 ? 11.462 2.242 -1.523 1.00 98.62 151 GLN A CA 1
ATOM 1241 C C . GLN A 1 151 ? 10.164 2.104 -0.719 1.00 98.62 151 GLN A C 1
ATOM 1243 O O . GLN A 1 151 ? 9.978 1.120 -0.003 1.00 98.62 151 GLN A O 1
ATOM 1248 N N . TYR A 1 152 ? 9.235 3.055 -0.859 1.00 98.56 152 TYR A N 1
ATOM 1249 C CA . TYR A 1 152 ? 7.929 2.995 -0.202 1.00 98.56 152 TYR A CA 1
ATOM 1250 C C . TYR A 1 152 ? 7.113 1.789 -0.669 1.00 98.56 152 TYR A C 1
ATOM 1252 O O . TYR A 1 152 ? 6.569 1.067 0.162 1.00 98.56 152 TYR A O 1
ATOM 1260 N N . TYR A 1 153 ? 7.092 1.488 -1.966 1.00 98.69 153 TYR A N 1
ATOM 1261 C CA . TYR A 1 153 ? 6.491 0.256 -2.477 1.00 98.69 153 TYR A CA 1
ATOM 1262 C C . TYR A 1 153 ? 7.151 -0.986 -1.857 1.00 98.69 153 TYR A C 1
ATOM 1264 O O . TYR A 1 153 ? 6.441 -1.886 -1.399 1.00 98.69 153 TYR A O 1
ATOM 1272 N N . ALA A 1 154 ? 8.485 -1.015 -1.760 1.00 98.75 154 ALA A N 1
ATOM 1273 C CA . ALA A 1 154 ? 9.209 -2.159 -1.213 1.00 98.75 154 ALA A CA 1
ATOM 1274 C C . ALA A 1 154 ? 8.800 -2.464 0.238 1.00 98.75 154 ALA A C 1
ATOM 1276 O O . ALA A 1 154 ? 8.481 -3.610 0.559 1.00 98.75 154 ALA A O 1
ATOM 1277 N N . PHE A 1 155 ? 8.742 -1.452 1.110 1.00 98.62 155 PHE A N 1
ATOM 1278 C CA . PHE A 1 155 ? 8.311 -1.641 2.501 1.00 98.62 155 PHE A CA 1
ATOM 1279 C C . PHE A 1 155 ? 6.801 -1.855 2.632 1.00 98.62 155 PHE A C 1
ATOM 1281 O O . PHE A 1 155 ? 6.358 -2.704 3.408 1.00 98.62 155 PHE A O 1
ATOM 1288 N N . TYR A 1 156 ? 5.985 -1.120 1.874 1.00 98.12 156 TYR A N 1
ATOM 1289 C CA . TYR A 1 156 ? 4.532 -1.228 1.969 1.00 98.12 156 TYR A CA 1
ATOM 1290 C C . TYR A 1 156 ? 4.049 -2.641 1.620 1.00 98.12 156 TYR A C 1
ATOM 1292 O O . TYR A 1 156 ? 3.259 -3.215 2.380 1.00 98.12 156 TYR A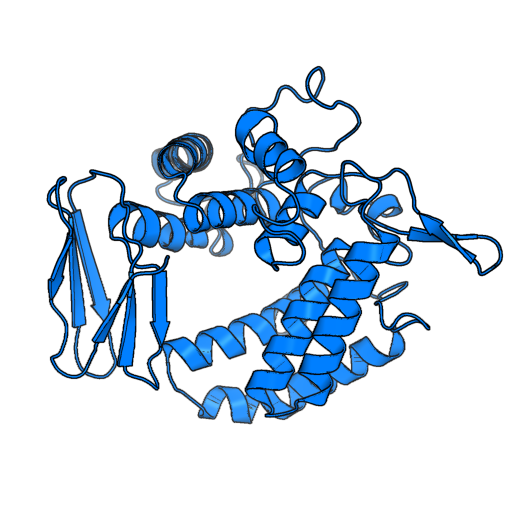 O 1
ATOM 1300 N N . PHE A 1 157 ? 4.592 -3.233 0.550 1.00 98.31 157 PHE A N 1
ATOM 1301 C CA . PHE A 1 157 ? 4.275 -4.591 0.095 1.00 98.31 157 PHE A CA 1
ATOM 1302 C C . PHE A 1 157 ? 5.110 -5.695 0.765 1.00 98.31 157 PHE A C 1
ATOM 1304 O O . PHE A 1 157 ? 4.998 -6.858 0.386 1.00 98.31 157 PHE A O 1
ATOM 1311 N N . ASN A 1 158 ? 5.899 -5.365 1.797 1.00 97.19 158 ASN A N 1
ATOM 1312 C CA . ASN A 1 158 ? 6.760 -6.300 2.536 1.00 97.19 158 ASN A CA 1
ATOM 1313 C C . ASN A 1 158 ? 7.797 -7.034 1.663 1.00 97.19 158 ASN A C 1
ATOM 1315 O O . ASN A 1 158 ? 8.225 -8.139 1.994 1.00 97.19 158 ASN A O 1
ATOM 1319 N N . VAL A 1 159 ? 8.226 -6.420 0.559 1.00 98.50 159 VAL A N 1
ATOM 1320 C CA . VAL A 1 159 ? 9.442 -6.840 -0.153 1.00 98.50 159 VAL A CA 1
ATOM 1321 C C . VAL A 1 159 ? 10.675 -6.461 0.660 1.00 98.50 159 VAL A C 1
ATOM 1323 O O . VAL A 1 159 ? 11.657 -7.189 0.655 1.00 98.50 159 VAL A O 1
ATOM 1326 N N . ALA A 1 160 ? 10.615 -5.364 1.408 1.00 98.31 160 ALA A N 1
ATOM 1327 C CA . ALA A 1 160 ? 11.596 -5.008 2.416 1.00 98.31 160 ALA A CA 1
ATOM 1328 C C . ALA A 1 160 ? 10.939 -4.958 3.797 1.00 98.31 160 ALA A C 1
ATOM 1330 O O . ALA A 1 160 ? 9.788 -4.547 3.947 1.00 98.31 160 ALA A O 1
ATOM 1331 N N . THR A 1 161 ? 11.696 -5.348 4.817 1.00 97.81 161 THR A N 1
ATOM 1332 C CA . THR A 1 161 ? 11.331 -5.201 6.228 1.00 97.81 161 THR A CA 1
ATOM 1333 C C . THR A 1 161 ? 12.437 -4.452 6.964 1.00 97.81 161 THR A C 1
ATOM 1335 O O . THR A 1 161 ? 13.586 -4.429 6.515 1.00 97.81 161 THR A O 1
ATOM 1338 N N . LYS A 1 162 ? 12.107 -3.825 8.098 1.00 96.88 162 LYS A N 1
ATOM 1339 C CA . LYS A 1 162 ? 13.089 -3.153 8.963 1.00 96.88 162 LYS A CA 1
ATOM 1340 C C . LYS A 1 162 ? 14.194 -4.110 9.427 1.00 96.88 162 LYS A C 1
ATOM 1342 O O . LYS A 1 162 ? 15.325 -3.683 9.627 1.00 96.88 162 LYS A O 1
ATOM 1347 N N . GLU A 1 163 ? 13.867 -5.385 9.597 1.00 97.38 163 GLU A N 1
ATOM 1348 C CA . GLU A 1 163 ? 14.777 -6.426 10.063 1.00 97.38 163 GLU A CA 1
ATOM 1349 C C . GLU A 1 163 ? 15.748 -6.868 8.962 1.00 97.38 163 GLU A C 1
ATOM 1351 O O . GLU A 1 163 ? 16.938 -7.023 9.226 1.00 97.38 163 GLU A O 1
ATOM 1356 N N . GLU A 1 164 ? 15.261 -7.041 7.728 1.00 97.75 164 GLU A N 1
ATOM 1357 C CA . GLU A 1 164 ? 16.092 -7.444 6.585 1.00 97.75 164 GLU A CA 1
ATOM 1358 C C . GLU A 1 164 ? 16.907 -6.274 6.006 1.00 97.75 164 GLU A C 1
ATOM 1360 O O . GLU A 1 164 ? 18.039 -6.471 5.568 1.00 97.75 164 GLU A O 1
ATOM 1365 N N . TYR A 1 165 ? 16.357 -5.052 6.025 1.00 98.50 165 TYR A N 1
ATOM 1366 C CA . TYR A 1 165 ? 16.958 -3.853 5.424 1.00 98.50 165 TYR A CA 1
ATOM 1367 C C . TYR A 1 165 ? 17.038 -2.676 6.420 1.00 98.50 165 TYR A C 1
ATOM 1369 O O . TYR A 1 165 ? 16.495 -1.597 6.155 1.00 98.50 165 TYR A O 1
ATOM 1377 N N . PRO A 1 166 ? 17.728 -2.827 7.569 1.00 98.06 166 PRO A N 1
ATOM 1378 C CA . PRO A 1 166 ? 17.711 -1.833 8.647 1.00 98.06 166 PRO A CA 1
ATOM 1379 C C . PRO A 1 166 ? 18.329 -0.487 8.253 1.00 98.06 166 PRO A C 1
ATOM 1381 O O . PRO A 1 166 ? 17.843 0.559 8.682 1.00 98.06 166 PRO A O 1
ATOM 1384 N N . ILE A 1 167 ? 19.378 -0.495 7.420 1.00 98.44 167 ILE A N 1
ATOM 1385 C CA . ILE A 1 167 ? 20.039 0.732 6.948 1.00 98.44 167 ILE A CA 1
ATOM 1386 C C . ILE A 1 167 ? 19.089 1.522 6.047 1.00 98.44 167 ILE A C 1
ATOM 1388 O O . ILE A 1 167 ? 18.848 2.700 6.303 1.00 98.44 167 ILE A O 1
ATOM 1392 N N . LEU A 1 168 ? 18.492 0.861 5.050 1.00 98.50 168 LEU A N 1
ATOM 1393 C CA . LEU A 1 168 ? 17.530 1.488 4.148 1.00 98.50 168 LEU A CA 1
ATOM 1394 C C . LEU A 1 168 ? 16.302 2.004 4.915 1.00 98.50 168 LEU A C 1
ATOM 1396 O O . LEU A 1 168 ? 15.857 3.124 4.676 1.00 98.50 168 LEU A O 1
ATOM 1400 N N . PHE A 1 169 ? 15.791 1.235 5.882 1.00 98.38 169 PHE A N 1
ATOM 1401 C CA . PHE A 1 169 ? 14.678 1.674 6.725 1.00 98.38 169 PHE A CA 1
ATOM 1402 C C . PHE A 1 169 ? 15.031 2.920 7.555 1.00 98.38 169 PHE A C 1
ATOM 1404 O O . PHE A 1 169 ? 14.232 3.847 7.666 1.00 98.38 169 PHE A O 1
ATOM 1411 N N . ASN A 1 170 ? 16.245 2.990 8.110 1.00 98.06 170 ASN A N 1
ATOM 1412 C CA . ASN A 1 170 ? 16.704 4.179 8.826 1.00 98.06 170 ASN A CA 1
ATOM 1413 C C . ASN A 1 170 ? 16.868 5.395 7.896 1.00 98.06 170 ASN A C 1
ATOM 1415 O O . ASN A 1 170 ? 16.567 6.520 8.300 1.00 98.06 170 ASN A O 1
ATOM 1419 N N . THR A 1 171 ? 17.318 5.192 6.656 1.00 97.88 171 THR A N 1
ATOM 1420 C CA . THR A 1 171 ? 17.370 6.251 5.635 1.00 97.88 171 THR A CA 1
ATOM 1421 C C . THR A 1 171 ? 15.971 6.760 5.306 1.00 97.88 171 THR A C 1
ATOM 1423 O O . THR A 1 171 ? 15.750 7.970 5.317 1.00 97.88 171 THR A O 1
ATOM 1426 N N . LEU A 1 172 ? 15.005 5.855 5.117 1.00 95.94 172 LEU A N 1
ATOM 1427 C CA . LEU A 1 172 ? 13.599 6.210 4.929 1.00 95.94 172 LEU A CA 1
ATOM 1428 C C . LEU A 1 172 ? 13.107 7.109 6.066 1.00 95.94 172 LEU A C 1
ATOM 1430 O O . LEU A 1 172 ? 12.534 8.164 5.810 1.00 95.94 172 LEU A O 1
ATOM 1434 N N . LEU A 1 173 ? 13.369 6.717 7.313 1.00 95.69 173 LEU A N 1
ATOM 1435 C CA . LEU A 1 173 ? 12.894 7.437 8.489 1.00 95.69 173 LEU A CA 1
ATOM 1436 C C . LEU A 1 173 ? 13.564 8.809 8.660 1.00 95.69 173 LEU A C 1
ATOM 1438 O O . LEU A 1 173 ? 12.897 9.791 8.954 1.00 95.69 173 LEU A O 1
ATOM 1442 N N . THR A 1 174 ? 14.887 8.878 8.501 1.00 95.19 174 THR A N 1
ATOM 1443 C CA . THR A 1 174 ? 15.677 10.042 8.945 1.00 95.19 174 THR A CA 1
ATOM 1444 C C . THR A 1 174 ? 16.134 10.965 7.822 1.00 95.19 174 THR A C 1
ATOM 1446 O O . THR A 1 174 ? 16.658 12.047 8.103 1.00 95.19 174 THR A O 1
ATOM 1449 N N . LYS A 1 175 ? 16.024 10.528 6.563 1.00 96.69 175 LYS A N 1
ATOM 1450 C CA . LYS A 1 175 ? 16.539 11.255 5.395 1.00 96.69 175 LYS A CA 1
ATOM 1451 C C . LYS A 1 175 ? 15.486 11.495 4.329 1.00 96.69 175 LYS A C 1
ATOM 1453 O O . LYS A 1 175 ? 15.614 12.506 3.650 1.00 96.69 175 LYS A O 1
ATOM 1458 N N . PHE A 1 176 ? 14.505 10.609 4.168 1.00 95.75 176 PHE A N 1
ATOM 1459 C CA . PHE A 1 176 ? 13.423 10.763 3.189 1.00 95.75 176 PHE A CA 1
ATOM 1460 C C . PHE A 1 176 ? 12.158 11.346 3.810 1.00 95.75 176 PHE A C 1
ATOM 1462 O O . PHE A 1 176 ? 12.020 11.388 5.032 1.00 95.75 176 PHE A O 1
ATOM 1469 N N . GLY A 1 177 ? 11.235 11.754 2.943 1.00 92.62 177 GLY A N 1
ATOM 1470 C CA . GLY A 1 177 ? 9.947 12.324 3.307 1.00 92.62 177 GLY A CA 1
ATOM 1471 C C . GLY A 1 177 ? 9.744 13.731 2.745 1.00 92.62 177 GLY A C 1
ATOM 1472 O O . GLY A 1 177 ? 10.679 14.333 2.208 1.00 92.62 177 GLY A O 1
ATOM 1473 N N . PRO A 1 178 ? 8.534 14.292 2.907 1.00 88.62 178 PRO A N 1
ATOM 1474 C CA . PRO A 1 178 ? 8.121 15.526 2.236 1.00 88.62 178 PRO A CA 1
ATOM 1475 C C . PRO A 1 178 ? 9.012 16.740 2.537 1.00 88.62 178 PRO A C 1
ATOM 1477 O O . PRO A 1 178 ? 9.127 17.649 1.715 1.00 88.62 178 PRO A O 1
ATOM 1480 N N . SER A 1 179 ? 9.659 16.753 3.706 1.00 88.75 179 SER A N 1
ATOM 1481 C CA . SER A 1 179 ? 10.532 17.831 4.182 1.00 88.75 179 SER A CA 1
ATOM 1482 C C . SER A 1 179 ? 12.003 17.701 3.755 1.00 88.75 179 SER A C 1
ATOM 1484 O O . SER A 1 179 ? 12.816 18.549 4.136 1.00 88.75 179 SER A O 1
ATOM 1486 N N . ARG A 1 180 ? 12.376 16.671 2.978 1.00 93.69 180 ARG A N 1
ATOM 1487 C CA . ARG A 1 180 ? 13.757 16.465 2.513 1.00 93.69 180 ARG A CA 1
ATOM 1488 C C . ARG A 1 180 ? 14.250 17.646 1.661 1.00 93.69 180 ARG A C 1
ATOM 1490 O O . ARG A 1 180 ? 13.569 18.107 0.751 1.00 93.69 180 ARG A O 1
ATOM 1497 N N . ASP A 1 181 ? 15.486 18.092 1.905 1.00 94.62 181 ASP A N 1
ATOM 1498 C CA . ASP A 1 181 ? 16.214 18.998 1.000 1.00 94.62 181 ASP A CA 1
ATOM 1499 C C . ASP A 1 181 ? 16.801 18.187 -0.167 1.00 94.62 181 ASP A C 1
ATOM 1501 O O . ASP A 1 181 ? 17.887 17.607 -0.060 1.00 94.62 181 ASP A O 1
ATOM 1505 N N . TYR A 1 182 ? 16.047 18.119 -1.265 1.00 92.75 182 TYR A N 1
ATOM 1506 C CA . TYR A 1 182 ? 16.337 17.285 -2.436 1.00 92.75 182 TYR A CA 1
ATOM 1507 C C . TYR A 1 182 ? 17.633 17.649 -3.172 1.00 92.75 182 TYR A C 1
ATOM 1509 O O . TYR A 1 182 ? 18.178 16.809 -3.877 1.00 92.75 182 TYR A O 1
ATOM 1517 N N . GLU A 1 183 ? 18.168 18.856 -2.976 1.00 94.19 183 GLU A N 1
ATOM 1518 C CA . GLU A 1 183 ? 19.429 19.282 -3.599 1.00 94.19 183 GLU A CA 1
ATOM 1519 C C . GLU A 1 183 ? 20.659 18.814 -2.806 1.00 94.19 183 GLU A C 1
ATOM 1521 O O . GLU A 1 183 ? 21.765 18.736 -3.341 1.00 94.19 183 GLU A O 1
ATOM 1526 N N . LYS A 1 184 ? 20.493 18.506 -1.512 1.00 96.81 184 LYS A N 1
ATOM 1527 C CA . LYS A 1 184 ? 21.610 18.174 -0.610 1.00 96.81 184 LYS A CA 1
ATOM 1528 C C . LYS A 1 184 ? 21.581 16.738 -0.115 1.00 96.81 184 LYS A C 1
ATOM 1530 O O . LYS A 1 184 ? 22.628 16.111 0.030 1.00 96.81 184 LYS A O 1
ATOM 1535 N N . VAL A 1 185 ? 20.396 16.223 0.192 1.00 97.06 185 VAL A N 1
ATOM 1536 C CA . VAL A 1 185 ? 20.213 14.906 0.802 1.00 97.06 185 VAL A CA 1
ATOM 1537 C C . VAL A 1 185 ? 19.792 13.937 -0.292 1.00 97.06 185 VAL A C 1
ATOM 1539 O O . VAL A 1 185 ? 18.652 13.973 -0.736 1.00 97.06 185 VAL A O 1
ATOM 1542 N N . TYR A 1 186 ? 20.710 13.069 -0.723 1.00 97.38 186 TYR A N 1
ATOM 1543 C CA . TYR A 1 186 ? 20.498 12.111 -1.820 1.00 97.38 186 TYR A CA 1
ATOM 1544 C C . TYR A 1 186 ? 19.961 12.755 -3.119 1.00 97.38 186 TYR A C 1
ATOM 1546 O O . TYR A 1 186 ? 18.882 12.386 -3.584 1.00 97.38 186 TYR A O 1
ATOM 1554 N N . PRO A 1 187 ? 20.705 13.683 -3.752 1.00 96.62 187 PRO A N 1
ATOM 1555 C CA . PRO A 1 187 ? 20.231 14.404 -4.943 1.00 96.62 187 PRO A CA 1
ATOM 1556 C C . PRO A 1 187 ? 19.989 13.515 -6.172 1.00 96.62 187 PRO A C 1
ATOM 1558 O O . PRO A 1 187 ? 19.322 13.920 -7.116 1.00 96.62 187 PRO A O 1
ATOM 1561 N N . HIS A 1 188 ? 20.516 12.289 -6.167 1.00 96.12 188 HIS A N 1
ATOM 1562 C CA . HIS A 1 188 ? 20.299 11.293 -7.219 1.00 96.12 188 HIS A CA 1
ATOM 1563 C C . HIS A 1 188 ? 19.054 10.419 -6.986 1.00 96.12 188 HIS A C 1
ATOM 1565 O O . HIS A 1 188 ? 18.742 9.585 -7.831 1.00 96.12 188 HIS A O 1
ATOM 1571 N N . ILE A 1 189 ? 18.356 10.591 -5.858 1.00 97.88 189 ILE A N 1
ATOM 1572 C CA . ILE A 1 189 ? 17.123 9.868 -5.532 1.00 97.88 189 ILE A CA 1
ATOM 1573 C C . ILE A 1 189 ? 15.958 10.828 -5.670 1.00 97.88 189 ILE A C 1
ATOM 1575 O O . ILE A 1 189 ? 15.861 11.812 -4.929 1.00 97.88 189 ILE A O 1
ATOM 1579 N N . TYR A 1 190 ? 15.057 10.533 -6.597 1.00 97.12 190 TYR A N 1
ATOM 1580 C CA . TYR A 1 190 ? 13.954 11.431 -6.903 1.00 97.12 190 TYR A CA 1
ATOM 1581 C C . TYR A 1 190 ? 12.857 11.359 -5.845 1.00 97.12 190 TYR A C 1
ATOM 1583 O O . TYR A 1 190 ? 12.572 10.303 -5.275 1.00 97.12 190 TYR A O 1
ATOM 1591 N N . LYS A 1 191 ? 12.275 12.526 -5.565 1.00 95.06 191 LYS A N 1
ATOM 1592 C CA . LYS A 1 191 ? 11.241 12.698 -4.549 1.00 95.06 191 LYS A CA 1
ATOM 1593 C C . LYS A 1 191 ? 9.949 11.983 -4.914 1.00 95.06 191 LYS A C 1
ATOM 1595 O O . LYS A 1 191 ? 9.600 11.900 -6.091 1.00 95.06 191 LYS A O 1
ATOM 1600 N N . SER A 1 192 ? 9.239 11.558 -3.881 1.00 93.50 192 SER A N 1
ATOM 1601 C CA . SER A 1 192 ? 7.856 11.120 -3.989 1.00 93.50 192 SER A CA 1
ATOM 1602 C C . SER A 1 192 ? 6.921 12.317 -4.183 1.00 93.50 192 SER A C 1
ATOM 1604 O O . SER A 1 192 ? 7.255 13.456 -3.839 1.00 93.50 192 SER A O 1
ATOM 1606 N N . ASN A 1 193 ? 5.745 12.060 -4.738 1.00 88.50 193 ASN A N 1
ATOM 1607 C CA . ASN A 1 193 ? 4.577 12.914 -4.618 1.00 88.50 193 ASN A CA 1
ATOM 1608 C C . ASN A 1 193 ? 3.531 12.207 -3.738 1.00 88.50 193 ASN A C 1
ATOM 1610 O O . ASN A 1 193 ? 3.709 11.082 -3.259 1.00 88.50 193 ASN A O 1
ATOM 1614 N N . VAL A 1 194 ? 2.427 12.892 -3.478 1.00 82.38 194 VAL A N 1
ATOM 1615 C CA . VAL A 1 194 ? 1.522 12.492 -2.403 1.00 82.38 194 VAL A CA 1
ATOM 1616 C C . VAL A 1 194 ? 0.736 11.249 -2.747 1.00 82.38 194 VAL A C 1
ATOM 1618 O O . VAL A 1 194 ? 0.646 10.328 -1.933 1.00 82.38 194 VAL A O 1
ATOM 1621 N N . LEU A 1 195 ? 0.194 11.203 -3.964 1.00 84.50 195 LEU A N 1
ATOM 1622 C CA . LEU A 1 195 ? -0.545 10.050 -4.439 1.00 84.50 195 LEU A CA 1
ATOM 1623 C C . LEU A 1 195 ? 0.297 9.207 -5.411 1.00 84.50 195 LEU A C 1
ATOM 1625 O O . LEU A 1 195 ? 0.553 9.657 -6.523 1.00 84.50 195 LEU A O 1
ATOM 1629 N N . ILE A 1 196 ? 0.659 7.962 -5.097 1.00 88.19 196 ILE A N 1
ATOM 1630 C CA . ILE A 1 196 ? 0.395 7.233 -3.840 1.00 88.19 196 ILE A CA 1
ATOM 1631 C C . ILE A 1 196 ? 1.556 7.296 -2.840 1.00 88.19 196 ILE A C 1
ATOM 1633 O O . ILE A 1 196 ? 1.425 6.766 -1.740 1.00 88.19 196 ILE A O 1
ATOM 1637 N N . GLY A 1 197 ? 2.694 7.883 -3.212 1.00 90.56 197 GLY A N 1
ATOM 1638 C CA . GLY A 1 197 ? 3.954 7.642 -2.518 1.00 90.56 197 GLY A CA 1
ATOM 1639 C C . GLY A 1 197 ? 3.992 8.138 -1.066 1.00 90.56 197 GLY A C 1
ATOM 1640 O O . GLY A 1 197 ? 4.276 7.329 -0.179 1.00 90.56 197 GLY A O 1
ATOM 1641 N N . ASP A 1 198 ? 3.602 9.383 -0.768 1.00 90.62 198 ASP A N 1
ATOM 1642 C CA . ASP A 1 198 ? 3.589 9.851 0.634 1.00 90.62 198 ASP A CA 1
ATOM 1643 C C . ASP A 1 198 ? 2.512 9.143 1.470 1.00 90.62 198 ASP A C 1
ATOM 1645 O O . ASP A 1 198 ? 2.704 8.908 2.664 1.00 90.62 198 ASP A O 1
ATOM 1649 N N . TYR A 1 199 ? 1.403 8.705 0.859 1.00 92.75 199 TYR A N 1
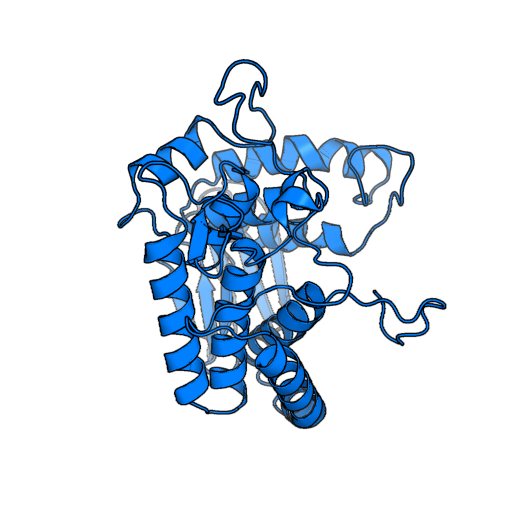ATOM 1650 C CA . TYR A 1 199 ? 0.454 7.823 1.549 1.00 92.75 199 TYR A CA 1
ATOM 1651 C C . TYR A 1 199 ? 1.106 6.501 1.955 1.00 92.75 199 TYR A C 1
ATOM 1653 O O . TYR A 1 199 ? 0.939 6.066 3.098 1.00 92.75 199 TYR A O 1
ATOM 1661 N N . LEU A 1 200 ? 1.863 5.863 1.055 1.00 95.75 200 LEU A N 1
ATOM 1662 C CA . LEU A 1 200 ? 2.588 4.636 1.386 1.00 95.75 200 LEU A CA 1
ATOM 1663 C C . LEU A 1 200 ? 3.567 4.879 2.536 1.00 95.75 200 LEU A C 1
ATOM 1665 O O . LEU A 1 200 ? 3.600 4.080 3.474 1.00 95.75 200 LEU A O 1
ATOM 1669 N N . ARG A 1 201 ? 4.301 5.999 2.514 1.00 95.94 201 ARG A N 1
ATOM 1670 C CA . ARG A 1 201 ? 5.179 6.413 3.615 1.00 95.94 201 ARG A CA 1
ATOM 1671 C C . ARG A 1 201 ? 4.419 6.515 4.936 1.00 95.94 201 ARG A C 1
ATOM 1673 O O . ARG A 1 201 ? 4.823 5.876 5.906 1.00 95.94 201 ARG A O 1
ATOM 1680 N N . LEU A 1 202 ? 3.307 7.249 4.982 1.00 95.75 202 LEU A N 1
ATOM 1681 C CA . LEU A 1 202 ? 2.503 7.390 6.199 1.00 95.75 202 LEU A CA 1
ATOM 1682 C C . LEU A 1 202 ? 2.011 6.030 6.712 1.00 95.75 202 LEU A C 1
ATOM 1684 O O . LEU A 1 202 ? 2.079 5.769 7.912 1.00 95.75 202 LEU A O 1
ATOM 1688 N N . PHE A 1 203 ? 1.586 5.125 5.824 1.00 95.62 203 PHE A N 1
ATOM 1689 C CA . PHE A 1 203 ? 1.206 3.765 6.213 1.00 95.62 203 PHE A CA 1
ATOM 1690 C C . PHE A 1 203 ? 2.379 2.935 6.748 1.00 95.62 203 PHE A C 1
ATOM 1692 O O . PHE A 1 203 ? 2.181 2.138 7.665 1.00 95.62 203 PHE A O 1
ATOM 1699 N N . ILE A 1 204 ? 3.589 3.109 6.213 1.00 96.50 204 ILE A N 1
ATOM 1700 C CA . ILE A 1 204 ? 4.803 2.455 6.723 1.00 96.50 204 ILE A CA 1
ATOM 1701 C C . ILE A 1 204 ? 5.138 2.987 8.118 1.00 96.50 204 ILE A C 1
ATOM 1703 O O . ILE A 1 204 ? 5.303 2.196 9.046 1.00 96.50 204 ILE A O 1
ATOM 1707 N N . LEU A 1 205 ? 5.191 4.310 8.293 1.00 96.00 205 LEU A N 1
ATOM 1708 C CA . LEU A 1 205 ? 5.463 4.941 9.587 1.00 96.00 205 LEU A CA 1
ATO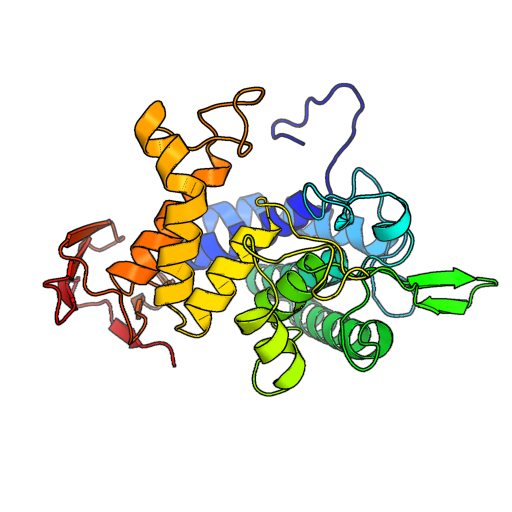M 1709 C C . LEU A 1 205 ? 4.451 4.483 10.643 1.00 96.00 205 LEU A C 1
ATOM 1711 O O . LEU A 1 205 ? 4.837 4.086 11.742 1.00 96.00 205 LEU A O 1
ATOM 1715 N N . LEU A 1 206 ? 3.170 4.441 10.273 1.00 94.62 206 LEU A N 1
ATOM 1716 C CA . LEU A 1 206 ? 2.084 3.954 11.115 1.00 94.62 206 LEU A CA 1
ATOM 1717 C C . LEU A 1 206 ? 2.258 2.475 11.489 1.00 94.62 206 LEU A C 1
ATOM 1719 O O . LEU A 1 206 ? 2.165 2.130 12.666 1.00 94.62 206 LEU A O 1
ATOM 1723 N N . ARG A 1 207 ? 2.571 1.611 10.511 1.00 93.06 207 ARG A N 1
ATOM 1724 C CA . ARG A 1 207 ? 2.827 0.173 10.718 1.00 93.06 207 ARG A CA 1
ATOM 1725 C C . ARG A 1 207 ? 3.968 -0.073 11.705 1.00 93.06 207 ARG A C 1
ATOM 1727 O O . ARG A 1 207 ? 3.893 -1.014 12.483 1.00 93.06 207 ARG A O 1
ATOM 1734 N N . TYR A 1 208 ? 5.002 0.766 11.681 1.00 93.50 208 TYR A N 1
ATOM 1735 C CA . TYR A 1 208 ? 6.166 0.648 12.562 1.00 93.50 208 TYR A CA 1
ATOM 1736 C C . TYR A 1 208 ? 6.099 1.532 13.823 1.00 93.50 208 TYR A C 1
ATOM 1738 O O . TYR A 1 208 ? 7.063 1.575 14.589 1.00 93.50 208 TYR A O 1
ATOM 1746 N N . GLY A 1 209 ? 4.974 2.211 14.073 1.00 93.31 209 GLY A N 1
ATOM 1747 C CA . GLY A 1 209 ? 4.729 2.963 15.307 1.00 93.31 209 GLY A CA 1
ATOM 1748 C C . GLY A 1 209 ? 5.398 4.341 15.400 1.00 93.31 209 GLY A C 1
ATOM 1749 O O . GLY A 1 209 ? 5.494 4.886 16.500 1.00 93.31 209 GLY A O 1
ATOM 1750 N N . TYR A 1 210 ? 5.829 4.932 14.284 1.00 95.31 210 TYR A N 1
ATOM 1751 C CA . TYR A 1 210 ? 6.414 6.280 14.208 1.00 95.31 210 TYR A CA 1
ATOM 1752 C C . TYR A 1 210 ? 5.325 7.363 14.173 1.00 95.31 210 TYR A C 1
ATOM 1754 O O . TYR A 1 210 ? 5.143 8.090 13.200 1.00 95.31 210 TYR A O 1
ATOM 1762 N N . LEU A 1 211 ? 4.535 7.430 15.246 1.00 94.81 211 LEU A N 1
ATOM 1763 C CA . LEU A 1 211 ? 3.303 8.224 15.290 1.00 94.81 211 LEU A CA 1
ATOM 1764 C C . LEU A 1 211 ? 3.530 9.743 15.284 1.00 94.81 211 LEU A C 1
ATOM 1766 O O . LEU A 1 211 ? 2.663 10.478 14.814 1.00 94.81 211 LEU A O 1
ATOM 1770 N N . ASN A 1 212 ? 4.674 10.216 15.786 1.00 92.69 212 ASN A N 1
ATOM 1771 C CA . ASN A 1 212 ? 5.018 11.639 15.729 1.00 92.69 212 ASN A CA 1
ATOM 1772 C C . ASN A 1 212 ? 5.266 12.077 14.284 1.00 92.69 212 ASN A C 1
ATOM 1774 O O . ASN A 1 212 ? 4.676 13.062 13.854 1.00 92.69 212 ASN A O 1
ATOM 1778 N N . ASP A 1 213 ? 6.040 11.301 13.523 1.00 94.94 213 ASP A N 1
ATOM 1779 C CA . ASP A 1 213 ? 6.284 11.552 12.102 1.00 94.94 213 ASP A CA 1
ATOM 1780 C C . ASP A 1 213 ? 4.970 11.509 11.306 1.00 94.94 213 ASP A C 1
ATOM 1782 O O . ASP A 1 213 ? 4.679 12.424 10.539 1.00 94.94 213 ASP A O 1
ATOM 1786 N N . VAL A 1 214 ? 4.100 10.520 11.574 1.00 95.62 214 VAL A N 1
ATOM 1787 C CA . VAL A 1 214 ? 2.748 10.466 10.983 1.00 95.62 214 VAL A CA 1
ATOM 1788 C C . VAL A 1 214 ? 1.964 11.747 11.276 1.00 95.62 214 VAL A C 1
ATOM 1790 O O . VAL A 1 214 ? 1.353 12.311 10.367 1.00 95.62 214 VAL A O 1
ATOM 1793 N N . LYS A 1 215 ? 1.962 12.217 12.530 1.00 93.88 215 LYS A N 1
ATOM 1794 C CA . LYS A 1 215 ? 1.250 13.436 12.936 1.00 93.88 215 LYS A CA 1
ATOM 1795 C C . LYS A 1 215 ? 1.793 14.665 12.213 1.00 93.88 215 LYS A C 1
ATOM 1797 O O . LYS A 1 215 ? 1.010 15.430 11.652 1.00 93.88 215 LYS A O 1
ATOM 1802 N N . GLU A 1 216 ? 3.105 14.863 12.248 1.00 93.50 216 GLU A N 1
ATOM 1803 C CA . GLU A 1 216 ? 3.761 16.039 11.680 1.00 93.50 216 GLU A CA 1
ATOM 1804 C C . GLU A 1 216 ? 3.583 16.105 10.163 1.00 93.50 216 GLU A C 1
ATOM 1806 O O . GLU A 1 216 ? 3.131 17.131 9.651 1.00 93.50 216 GLU A O 1
ATOM 1811 N N . GLU A 1 217 ? 3.844 15.006 9.450 1.00 93.56 217 GLU A N 1
ATOM 1812 C CA . GLU A 1 217 ? 3.718 14.949 7.991 1.00 93.56 217 GLU A CA 1
ATOM 1813 C C . GLU A 1 217 ? 2.253 15.104 7.544 1.00 93.56 217 GLU A C 1
ATOM 1815 O O . GLU A 1 217 ? 1.964 15.864 6.616 1.00 93.56 217 GLU A O 1
ATOM 1820 N N . THR A 1 218 ? 1.303 14.487 8.260 1.00 92.94 218 THR A N 1
ATOM 1821 C CA . THR A 1 218 ? -0.135 14.636 7.968 1.00 92.94 218 THR A CA 1
ATOM 1822 C C . THR A 1 218 ? -0.603 16.081 8.161 1.00 92.94 218 THR A C 1
ATOM 1824 O O . THR A 1 218 ? -1.296 16.631 7.302 1.00 92.94 218 THR A O 1
ATOM 1827 N N . ILE A 1 219 ? -0.233 16.728 9.273 1.00 91.88 219 ILE A N 1
ATOM 1828 C CA . ILE A 1 219 ? -0.612 18.126 9.527 1.00 91.88 219 ILE A CA 1
ATOM 1829 C C . ILE A 1 219 ? 0.030 19.040 8.484 1.00 91.88 219 ILE A C 1
ATOM 1831 O O . ILE A 1 219 ? -0.663 19.877 7.910 1.00 91.88 219 ILE A O 1
ATOM 1835 N N . SER A 1 220 ? 1.328 18.872 8.222 1.00 90.69 220 SER A N 1
ATOM 1836 C CA . SER A 1 220 ? 2.075 19.711 7.282 1.00 90.69 220 SER A CA 1
ATOM 1837 C C . SER A 1 220 ? 1.415 19.748 5.903 1.00 90.69 220 SER A C 1
ATOM 1839 O O . SER A 1 220 ? 1.225 20.827 5.338 1.00 90.69 220 SER A O 1
ATOM 1841 N N . TYR A 1 221 ? 0.995 18.586 5.401 1.00 89.00 221 TYR A N 1
ATOM 1842 C CA . TYR A 1 221 ? 0.446 18.477 4.059 1.00 89.00 221 TYR A CA 1
ATOM 1843 C C . TYR A 1 221 ? -1.048 18.842 3.977 1.00 89.00 221 TYR A C 1
ATOM 1845 O O . TYR A 1 221 ? -1.458 19.656 3.146 1.00 89.00 221 TYR A O 1
ATOM 1853 N N . PHE A 1 222 ? -1.887 18.284 4.856 1.00 91.62 222 PHE A N 1
ATOM 1854 C CA . PHE A 1 222 ? -3.345 18.347 4.693 1.00 91.62 222 PHE A CA 1
ATOM 1855 C C . PHE A 1 222 ? -4.017 19.522 5.420 1.00 91.62 222 PHE A C 1
ATOM 1857 O O . PHE A 1 222 ? -5.124 19.920 5.045 1.00 91.62 222 PHE A O 1
ATOM 1864 N N . TYR A 1 223 ? -3.379 20.115 6.439 1.00 92.31 223 TYR A N 1
ATOM 1865 C CA . TYR A 1 223 ? -4.023 21.133 7.285 1.00 92.31 223 TYR A CA 1
ATOM 1866 C C . TYR A 1 223 ? -4.462 22.369 6.499 1.00 92.31 223 TYR A C 1
ATOM 1868 O O . TYR A 1 223 ? -5.574 22.863 6.686 1.00 92.31 223 TYR A O 1
ATOM 1876 N N . LYS A 1 224 ? -3.617 22.855 5.582 1.00 92.25 224 LYS A N 1
ATOM 1877 C CA . LYS A 1 224 ? -3.946 24.009 4.734 1.00 92.25 224 LYS A CA 1
ATOM 1878 C C . LYS A 1 224 ? -5.203 23.748 3.898 1.00 92.25 224 LYS A C 1
ATOM 1880 O O . LYS A 1 224 ? -6.055 24.626 3.810 1.00 92.25 224 LYS A O 1
ATOM 1885 N N . MET A 1 225 ? -5.327 22.557 3.312 1.00 93.00 225 MET A N 1
ATOM 1886 C CA . MET A 1 225 ? -6.468 22.182 2.466 1.00 93.00 225 MET A CA 1
ATOM 1887 C C . MET A 1 225 ? -7.769 22.199 3.274 1.00 93.00 225 MET A C 1
ATOM 1889 O O . MET A 1 225 ? -8.715 22.921 2.936 1.00 93.00 225 MET A O 1
ATOM 1893 N N . ALA A 1 226 ? -7.754 21.488 4.407 1.00 93.62 226 ALA A N 1
ATOM 1894 C CA . ALA A 1 226 ? -8.887 21.389 5.317 1.00 93.62 226 ALA A CA 1
ATOM 1895 C C . ALA A 1 226 ? -9.292 22.760 5.880 1.00 93.62 226 ALA A C 1
ATOM 1897 O O . ALA A 1 226 ? -10.474 23.088 5.910 1.00 93.62 226 ALA A O 1
ATOM 1898 N N . SER A 1 227 ? -8.317 23.582 6.277 1.00 94.81 227 SER A N 1
ATOM 1899 C CA . SER A 1 227 ? -8.555 24.916 6.840 1.00 94.81 227 SER A CA 1
ATOM 1900 C C . SER A 1 227 ? -9.153 25.890 5.820 1.00 94.81 227 SER A C 1
ATOM 1902 O O . SER A 1 227 ? -10.055 26.656 6.151 1.00 94.81 227 SER A O 1
ATOM 1904 N N . LEU A 1 228 ? -8.693 25.847 4.564 1.00 94.62 228 LEU A N 1
ATOM 1905 C CA . LEU A 1 228 ? -9.143 26.784 3.532 1.00 94.62 228 LEU A CA 1
ATOM 1906 C C . LEU A 1 228 ? -10.498 26.423 2.916 1.00 94.62 228 LEU A C 1
ATOM 1908 O O . LEU A 1 228 ? -11.240 27.321 2.529 1.00 94.62 228 LEU A O 1
ATOM 1912 N N . THR A 1 229 ? -10.805 25.132 2.775 1.00 94.50 229 THR A N 1
ATOM 1913 C CA . THR A 1 229 ? -11.968 24.680 1.982 1.00 94.50 229 THR A CA 1
ATOM 1914 C C . THR A 1 229 ? -12.911 23.737 2.720 1.00 94.50 229 THR A C 1
ATOM 1916 O O . THR A 1 229 ? -14.015 23.490 2.242 1.00 94.50 229 THR A O 1
ATOM 1919 N N . GLY A 1 230 ? -12.509 23.199 3.874 1.00 93.06 230 GLY A N 1
ATOM 1920 C CA . GLY A 1 230 ? -13.243 22.129 4.557 1.00 93.06 230 GLY A CA 1
ATOM 1921 C C . GLY A 1 230 ? -13.156 20.766 3.857 1.00 93.06 230 GLY A C 1
ATOM 1922 O O . GLY A 1 230 ? -13.782 19.811 4.310 1.00 93.06 230 GLY A O 1
ATOM 1923 N N . THR A 1 231 ? -12.384 20.661 2.774 1.00 93.38 231 THR A N 1
ATOM 1924 C CA . THR A 1 231 ? -12.178 19.454 1.964 1.00 93.38 231 THR A CA 1
ATOM 1925 C C . THR A 1 231 ? -10.684 19.198 1.760 1.00 93.38 231 THR A C 1
ATOM 1927 O O . THR A 1 231 ? -9.841 20.037 2.086 1.00 93.38 231 THR A O 1
ATOM 1930 N N . ILE A 1 232 ? -10.340 18.015 1.245 1.00 91.81 232 ILE A N 1
ATOM 1931 C CA . ILE A 1 232 ? -8.963 17.654 0.886 1.00 91.81 232 ILE A CA 1
ATOM 1932 C C . ILE A 1 232 ? -8.845 17.598 -0.640 1.00 91.81 232 ILE A C 1
ATOM 1934 O O . ILE A 1 232 ? -9.790 17.217 -1.336 1.00 91.81 232 ILE A O 1
ATOM 1938 N N . TRP A 1 233 ? -7.712 18.066 -1.160 1.00 90.44 233 TRP A N 1
ATOM 1939 C CA . TRP A 1 233 ? -7.524 18.372 -2.579 1.00 90.44 233 TRP A CA 1
ATOM 1940 C C . TRP A 1 233 ? -6.890 17.196 -3.323 1.00 90.44 233 TRP A C 1
ATOM 1942 O O . TRP A 1 233 ? -6.435 16.236 -2.710 1.00 90.44 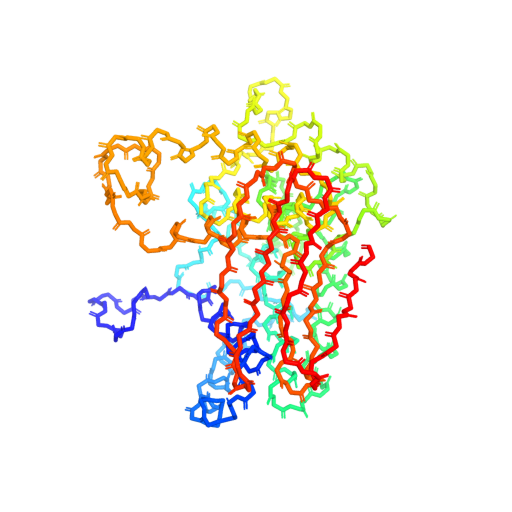233 TRP A O 1
ATOM 1952 N N . GLU A 1 234 ? -6.881 17.261 -4.649 1.00 84.75 234 GLU A N 1
ATOM 1953 C CA . GLU A 1 234 ? -6.193 16.309 -5.531 1.00 84.75 234 GLU A CA 1
ATOM 1954 C C . GLU A 1 234 ? -4.674 16.532 -5.558 1.00 84.75 234 GLU A C 1
ATOM 1956 O O . GLU A 1 234 ? -3.900 15.586 -5.678 1.00 84.75 234 GLU A O 1
ATOM 1961 N N . HIS A 1 235 ? -4.261 17.793 -5.424 1.00 80.62 235 HIS A N 1
ATOM 1962 C CA . HIS A 1 235 ? -2.877 18.251 -5.451 1.00 80.62 235 HIS A CA 1
ATOM 1963 C C . HIS A 1 235 ? -2.661 19.279 -4.331 1.00 80.62 235 HIS A C 1
ATOM 1965 O O . HIS A 1 235 ? -3.609 19.905 -3.862 1.00 80.62 235 HIS A O 1
ATOM 1971 N N . ASP A 1 236 ? -1.411 19.539 -3.944 1.00 76.19 236 ASP A N 1
ATOM 1972 C CA . ASP A 1 236 ? -1.053 20.584 -2.962 1.00 76.19 236 ASP A CA 1
ATOM 1973 C C . ASP A 1 236 ? -1.277 22.038 -3.438 1.00 76.19 236 ASP A C 1
ATOM 1975 O O . ASP A 1 236 ? -1.030 23.012 -2.712 1.00 76.19 236 ASP A O 1
ATOM 1979 N N . SER A 1 237 ? -1.774 22.189 -4.662 1.00 80.69 237 SER A N 1
ATOM 1980 C CA . SER A 1 237 ? -1.973 23.442 -5.369 1.00 80.69 237 SER A CA 1
ATOM 1981 C C . SER A 1 237 ? -3.459 23.668 -5.654 1.00 80.69 237 SER A C 1
ATOM 1983 O O . SER A 1 237 ? -4.274 22.749 -5.618 1.00 80.69 237 SER A O 1
ATOM 1985 N N . VAL A 1 238 ? -3.821 24.912 -5.971 1.00 88.06 238 VAL A N 1
ATOM 1986 C CA . VAL A 1 238 ? -5.225 25.300 -6.177 1.00 88.06 238 VAL A CA 1
ATOM 1987 C C . VAL A 1 238 ? -5.723 25.141 -7.622 1.00 88.06 238 VAL A C 1
ATOM 1989 O O . VAL A 1 238 ? -6.818 25.598 -7.932 1.00 88.06 238 VAL A O 1
ATOM 1992 N N . PHE A 1 239 ? -4.924 24.559 -8.527 1.00 88.56 239 PHE A N 1
ATOM 1993 C CA . PHE A 1 239 ? -5.286 24.460 -9.951 1.00 88.56 239 PHE A CA 1
ATOM 1994 C C . PHE A 1 239 ? -6.116 23.213 -10.296 1.00 88.56 239 PHE A C 1
ATOM 1996 O O . PHE A 1 239 ? -6.721 23.172 -11.365 1.00 88.56 239 PHE A O 1
ATOM 2003 N N . ALA A 1 240 ? -6.112 22.202 -9.424 1.00 87.50 240 ALA A N 1
ATOM 2004 C CA . ALA A 1 240 ? -6.810 20.928 -9.603 1.00 87.50 240 ALA A CA 1
ATOM 2005 C C . ALA A 1 240 ? -8.066 20.852 -8.715 1.00 87.50 240 ALA A C 1
ATOM 2007 O O . ALA A 1 240 ? -8.465 21.850 -8.106 1.00 87.50 240 ALA A O 1
ATOM 2008 N N . SER A 1 241 ? -8.713 19.683 -8.628 1.00 90.06 241 SER A N 1
ATOM 2009 C CA . SER A 1 241 ? -9.886 19.535 -7.761 1.00 90.06 241 SER A CA 1
ATOM 2010 C C . SER A 1 241 ? -9.537 19.832 -6.300 1.00 90.06 241 SER A C 1
ATOM 2012 O O . SER A 1 241 ? -8.636 19.228 -5.718 1.00 90.06 241 SER A O 1
ATOM 2014 N N . LEU A 1 242 ? -10.305 20.728 -5.676 1.00 92.94 242 LEU A N 1
ATOM 2015 C CA . LEU A 1 242 ? -10.191 21.045 -4.247 1.00 92.94 242 LEU A CA 1
ATOM 2016 C C . LEU A 1 242 ? -11.080 20.150 -3.374 1.00 92.94 242 LEU A C 1
ATOM 2018 O O . LEU A 1 242 ? -11.242 20.409 -2.186 1.00 92.94 242 LEU A O 1
ATOM 2022 N N . ASN A 1 243 ? -11.697 19.117 -3.945 1.00 93.62 243 ASN A N 1
ATOM 2023 C CA . ASN A 1 243 ? -12.534 18.169 -3.220 1.00 93.62 243 ASN A CA 1
ATOM 2024 C C . ASN A 1 243 ? -12.430 16.796 -3.891 1.00 93.62 243 ASN A C 1
ATOM 2026 O O . ASN A 1 243 ? -13.203 16.482 -4.798 1.00 93.62 243 ASN A O 1
ATOM 2030 N N . HIS A 1 244 ? -11.432 16.007 -3.489 1.00 88.75 244 HIS A N 1
ATOM 2031 C CA . HIS A 1 244 ? -11.104 14.754 -4.159 1.00 88.75 244 HIS A CA 1
ATOM 2032 C C . HIS A 1 244 ? -11.194 13.554 -3.208 1.00 88.75 244 HIS A C 1
ATOM 2034 O O . HIS A 1 244 ? -10.517 13.491 -2.189 1.00 88.75 244 HIS A O 1
ATOM 2040 N N . GLY A 1 245 ? -12.014 12.554 -3.554 1.00 87.00 245 GLY A N 1
ATOM 2041 C CA . GLY A 1 245 ? -12.289 11.410 -2.672 1.00 87.00 245 GLY A CA 1
ATOM 2042 C C . GLY A 1 245 ? -11.058 10.562 -2.344 1.00 87.00 245 GLY A C 1
ATOM 2043 O O . GLY A 1 245 ? -10.926 10.091 -1.224 1.00 87.00 245 GLY A O 1
ATOM 2044 N N . LEU A 1 246 ? -10.115 10.417 -3.279 1.00 82.50 246 LEU A N 1
ATOM 2045 C CA . LEU A 1 246 ? -8.892 9.635 -3.052 1.00 82.50 246 LEU A CA 1
ATOM 2046 C C . LEU A 1 246 ? -8.097 10.095 -1.818 1.00 82.50 246 LEU A C 1
ATOM 2048 O O . LEU A 1 246 ? -7.502 9.268 -1.127 1.00 82.50 246 LEU A O 1
ATOM 2052 N N . THR A 1 247 ? -8.120 11.394 -1.493 1.00 85.50 247 THR A N 1
ATOM 2053 C CA . THR A 1 247 ? -7.353 11.918 -0.359 1.00 85.50 247 THR A CA 1
ATOM 2054 C C . THR A 1 247 ? -8.063 11.744 0.981 1.00 85.50 247 THR A C 1
ATOM 2056 O O . THR A 1 247 ? -7.446 11.907 2.037 1.00 85.50 247 THR A O 1
ATOM 2059 N N . SER A 1 248 ? -9.320 11.278 0.981 1.00 86.75 248 SER A N 1
ATOM 2060 C CA . SER A 1 248 ? -10.033 10.904 2.208 1.00 86.75 248 SER A CA 1
ATOM 2061 C C . SER A 1 248 ? -9.397 9.709 2.925 1.00 86.75 248 SER A C 1
ATOM 2063 O O . SER A 1 248 ? -9.728 9.444 4.079 1.00 86.75 248 SER A O 1
ATOM 2065 N N . CYS A 1 249 ? -8.455 9.010 2.281 1.00 89.31 249 CYS A N 1
ATOM 2066 C CA . CYS A 1 249 ? -7.619 7.977 2.892 1.00 89.31 249 CYS A CA 1
ATOM 2067 C C . CYS A 1 249 ? -6.885 8.477 4.156 1.00 89.31 249 CYS A C 1
ATOM 2069 O O . CYS A 1 249 ? -6.638 7.699 5.078 1.00 89.31 249 CYS A O 1
ATOM 2071 N N . VAL A 1 250 ? -6.641 9.792 4.272 1.00 90.12 250 VAL A N 1
ATOM 2072 C CA . VAL A 1 250 ? -6.101 10.414 5.495 1.00 90.12 250 VAL A CA 1
ATOM 2073 C C . VAL A 1 250 ? -6.939 10.102 6.742 1.00 90.12 250 VAL A C 1
ATOM 2075 O O . VAL A 1 250 ? -6.392 9.970 7.834 1.00 90.12 250 VAL A O 1
ATOM 2078 N N . LEU A 1 251 ? -8.253 9.891 6.599 1.00 91.75 251 LEU A N 1
ATOM 2079 C CA . LEU A 1 251 ? -9.114 9.502 7.714 1.00 91.75 251 LEU A CA 1
ATOM 2080 C C . LEU A 1 251 ? -8.721 8.136 8.286 1.00 91.75 251 LEU A C 1
ATOM 2082 O O . LEU A 1 251 ? -8.750 7.965 9.499 1.00 91.75 251 LEU A O 1
ATOM 2086 N N . VAL A 1 252 ? -8.316 7.181 7.443 1.00 93.25 252 VAL A N 1
ATOM 2087 C CA . VAL A 1 252 ? -7.844 5.861 7.893 1.00 93.25 252 VAL A CA 1
ATOM 2088 C C . VAL A 1 252 ? -6.558 6.011 8.706 1.00 93.25 252 VAL A C 1
ATOM 2090 O O . VAL A 1 252 ? -6.421 5.381 9.753 1.00 93.25 252 VAL A O 1
ATOM 2093 N N . ILE A 1 253 ? -5.652 6.892 8.270 1.00 94.81 253 ILE A N 1
ATOM 2094 C CA . ILE A 1 253 ? -4.404 7.197 8.981 1.00 94.81 253 ILE A CA 1
ATOM 2095 C C . ILE A 1 253 ? -4.705 7.817 10.348 1.00 94.81 253 ILE A C 1
ATOM 2097 O O . ILE A 1 253 ? -4.187 7.344 11.356 1.00 94.81 253 ILE A O 1
ATOM 2101 N N . LEU A 1 254 ? -5.581 8.824 10.405 1.00 94.25 254 LEU A N 1
ATOM 2102 C CA . LEU A 1 254 ? -5.970 9.483 11.656 1.00 94.25 254 LEU A CA 1
ATOM 2103 C C . LEU A 1 254 ? -6.697 8.530 12.607 1.00 94.25 254 LEU A C 1
ATOM 2105 O O . LEU A 1 254 ? -6.398 8.507 13.798 1.00 94.25 254 LEU A O 1
ATOM 2109 N N . VAL A 1 255 ? -7.627 7.722 12.090 1.00 95.88 255 VAL A N 1
ATOM 2110 C CA . VAL A 1 255 ? -8.359 6.727 12.882 1.00 95.88 255 VAL A CA 1
ATOM 2111 C C . VAL A 1 255 ? -7.395 5.724 13.508 1.00 95.88 255 VAL A C 1
ATOM 2113 O O . VAL A 1 255 ? -7.492 5.431 14.698 1.00 95.88 255 VAL A O 1
ATOM 2116 N N . ASN A 1 256 ? -6.429 5.243 12.734 1.00 96.12 256 ASN A N 1
ATOM 2117 C CA . ASN A 1 256 ? -5.424 4.323 13.231 1.00 96.12 256 ASN A CA 1
ATOM 2118 C C . ASN A 1 256 ? -4.495 4.988 14.257 1.00 96.12 256 ASN A C 1
ATOM 2120 O O . ASN A 1 256 ? -4.342 4.479 15.365 1.00 96.12 256 ASN A O 1
ATOM 2124 N N . ALA A 1 257 ? -3.931 6.149 13.924 1.00 96.50 257 ALA A N 1
ATOM 2125 C CA . ALA A 1 257 ? -2.947 6.818 14.763 1.00 96.50 257 ALA A CA 1
ATOM 2126 C C . ALA A 1 257 ? -3.542 7.331 16.084 1.00 96.50 257 ALA A C 1
ATOM 2128 O O . ALA A 1 257 ? -2.879 7.263 17.114 1.00 96.50 257 ALA A O 1
ATOM 2129 N N . ILE A 1 258 ? -4.781 7.835 16.075 1.00 97.06 258 ILE A N 1
ATOM 2130 C CA . ILE A 1 258 ? -5.429 8.424 17.258 1.00 97.06 258 ILE A CA 1
ATOM 2131 C C . ILE A 1 258 ? -6.216 7.378 18.052 1.00 97.06 258 ILE A C 1
ATOM 2133 O O . ILE A 1 258 ? -6.235 7.444 19.275 1.00 97.06 258 ILE A O 1
ATOM 2137 N N . PHE A 1 259 ? -6.867 6.409 17.406 1.00 97.50 259 PHE A N 1
ATOM 2138 C CA . PHE A 1 259 ? -7.767 5.465 18.089 1.00 97.50 259 PHE A CA 1
ATOM 2139 C C . PHE A 1 259 ? -7.255 4.026 18.104 1.00 97.50 259 PHE A C 1
ATOM 2141 O O . PHE A 1 259 ? -8.003 3.118 18.460 1.00 97.50 259 PHE A O 1
ATOM 2148 N N . SER A 1 260 ? -6.003 3.799 17.702 1.00 95.75 260 SER A N 1
ATOM 2149 C CA . SER A 1 260 ? -5.378 2.479 17.564 1.00 95.75 260 SER A CA 1
ATOM 2150 C C . SER A 1 260 ? -6.034 1.548 16.538 1.00 95.75 260 SER A C 1
ATOM 2152 O O . SER A 1 260 ? -5.539 0.441 16.357 1.00 95.75 260 SER A O 1
ATOM 2154 N N . PHE A 1 261 ? -7.129 1.918 15.869 1.00 97.06 261 PHE A N 1
ATOM 2155 C CA . PHE A 1 261 ? -7.860 0.989 15.004 1.00 97.06 261 PHE A CA 1
ATOM 2156 C C . PHE A 1 261 ? -7.075 0.656 13.732 1.00 97.06 261 PHE A C 1
ATOM 2158 O O . PHE A 1 261 ? -6.895 1.510 12.866 1.00 97.06 261 PHE A O 1
ATOM 2165 N N . ALA A 1 262 ? -6.627 -0.595 13.608 1.00 95.06 262 ALA A N 1
ATOM 2166 C CA . ALA A 1 262 ? -5.810 -1.033 12.485 1.00 95.06 262 ALA A CA 1
ATOM 2167 C C . ALA A 1 262 ? -6.628 -1.710 11.386 1.00 95.06 262 ALA A C 1
ATOM 2169 O O . ALA A 1 262 ? -6.560 -1.300 10.228 1.00 95.06 262 ALA A O 1
ATOM 2170 N N . SER A 1 263 ? -7.396 -2.739 11.735 1.00 95.50 263 SER A N 1
ATOM 2171 C CA . SER A 1 263 ? -8.221 -3.473 10.776 1.00 95.50 263 SER A CA 1
ATOM 2172 C C . SER A 1 263 ? -9.290 -4.318 11.470 1.00 95.50 263 SER A C 1
ATOM 2174 O O . SER A 1 263 ? -9.341 -4.428 12.698 1.00 95.50 263 SER A O 1
ATOM 2176 N N . LEU A 1 264 ? -10.160 -4.914 10.657 1.00 96.62 264 LEU A N 1
ATOM 2177 C CA . LEU A 1 264 ? -11.241 -5.795 11.075 1.00 96.62 264 LEU A CA 1
ATOM 2178 C C . LEU A 1 264 ? -11.188 -7.082 10.250 1.00 96.62 264 LEU A C 1
ATOM 2180 O O . LEU A 1 264 ? -11.174 -7.022 9.021 1.00 96.62 264 LEU A O 1
ATOM 2184 N N . ASP A 1 265 ? -11.206 -8.221 10.934 1.00 96.75 265 ASP A N 1
ATOM 2185 C CA . ASP A 1 265 ? -11.527 -9.524 10.359 1.00 96.75 265 ASP A CA 1
ATOM 2186 C C . ASP A 1 265 ? -12.940 -9.900 10.800 1.00 96.75 265 ASP A C 1
ATOM 2188 O O . ASP A 1 265 ? -13.189 -10.368 11.914 1.00 96.75 265 ASP A O 1
ATOM 2192 N N . GLU A 1 266 ? -13.886 -9.645 9.911 1.00 96.75 266 GLU A N 1
ATOM 2193 C CA . GLU A 1 266 ? -15.308 -9.822 10.159 1.00 96.75 266 GLU A CA 1
ATOM 2194 C C . GLU A 1 266 ? -15.715 -11.302 10.174 1.00 96.75 266 GLU A C 1
ATOM 2196 O O . GLU A 1 266 ? -16.692 -11.673 10.827 1.00 96.75 266 GLU A O 1
ATOM 2201 N N . LYS A 1 267 ? -14.956 -12.166 9.491 1.00 95.50 267 LYS A N 1
ATOM 2202 C CA . LYS A 1 267 ? -15.199 -13.612 9.454 1.00 95.50 267 LYS A CA 1
ATOM 2203 C C . LYS A 1 267 ? -14.880 -14.246 10.802 1.00 95.50 267 LYS A C 1
ATOM 2205 O O . LYS A 1 267 ? -15.692 -15.004 11.327 1.00 95.50 267 LYS A O 1
ATOM 2210 N N . ASN A 1 268 ? -13.719 -13.911 11.358 1.00 97.12 268 ASN A N 1
ATOM 2211 C CA . ASN A 1 268 ? -13.256 -14.441 12.640 1.00 97.12 268 ASN A CA 1
ATOM 2212 C C . ASN A 1 268 ? -13.662 -13.563 13.833 1.00 97.12 268 ASN A C 1
ATOM 2214 O O . ASN A 1 268 ? -13.370 -13.915 14.974 1.00 97.12 268 ASN A O 1
ATOM 2218 N N . LYS A 1 269 ? -14.343 -12.437 13.577 1.00 97.75 269 LYS A N 1
ATOM 2219 C CA . LYS A 1 269 ? -14.773 -11.454 14.580 1.00 97.75 269 LYS A CA 1
ATOM 2220 C C . LYS A 1 269 ? -13.589 -10.907 15.383 1.00 97.75 269 LYS A C 1
ATOM 2222 O O . LYS A 1 269 ? -13.658 -10.787 16.601 1.00 97.75 269 LYS A O 1
ATOM 2227 N N . ILE A 1 270 ? -12.493 -10.553 14.714 1.00 98.12 270 ILE A N 1
ATOM 2228 C CA . ILE A 1 270 ? -11.288 -10.002 15.352 1.00 98.12 270 ILE A CA 1
ATOM 2229 C C . ILE A 1 270 ? -11.125 -8.536 14.958 1.00 98.12 270 ILE A C 1
ATOM 2231 O O . ILE A 1 270 ? -11.085 -8.191 13.780 1.00 98.12 270 ILE A O 1
ATOM 2235 N N . ILE A 1 271 ? -11.000 -7.668 15.956 1.00 98.12 271 ILE A N 1
ATOM 2236 C CA . ILE A 1 271 ? -10.643 -6.259 15.798 1.00 98.12 271 ILE A CA 1
ATOM 2237 C C . ILE A 1 271 ? -9.154 -6.132 16.105 1.00 98.12 271 ILE A C 1
ATOM 2239 O O . ILE A 1 271 ? -8.714 -6.431 17.220 1.00 98.12 271 ILE A O 1
ATOM 2243 N N . TYR A 1 272 ? -8.382 -5.673 15.125 1.00 97.62 272 TYR A N 1
ATOM 2244 C CA . TYR A 1 272 ? -6.953 -5.453 15.286 1.00 97.62 272 TYR A CA 1
ATOM 2245 C C . TYR A 1 272 ? -6.681 -4.021 15.724 1.00 97.62 272 TYR A C 1
ATOM 2247 O O . TYR A 1 272 ? -7.099 -3.071 15.057 1.00 97.62 272 TYR A O 1
ATOM 2255 N N . LEU A 1 273 ? -5.958 -3.874 16.834 1.00 97.12 273 LEU A N 1
ATOM 2256 C CA . LEU A 1 273 ? -5.552 -2.584 17.379 1.00 97.12 273 LEU A CA 1
ATOM 2257 C C . LEU A 1 273 ? -4.028 -2.459 17.441 1.00 97.12 273 LEU A C 1
ATOM 2259 O O . LEU A 1 273 ? -3.319 -3.416 17.741 1.00 97.12 273 LEU A O 1
ATOM 2263 N N . ASN A 1 274 ? -3.513 -1.257 17.220 1.00 95.06 274 ASN A N 1
ATOM 2264 C CA . ASN A 1 274 ? -2.129 -0.912 17.512 1.00 95.06 274 ASN A CA 1
ATOM 2265 C C . ASN A 1 274 ? -1.945 -0.638 19.007 1.00 95.06 274 ASN A C 1
ATOM 2267 O O . ASN A 1 274 ? -2.809 -0.060 19.666 1.00 95.06 274 ASN A O 1
ATOM 2271 N N . LYS A 1 275 ? -0.800 -1.051 19.559 1.00 91.75 275 LYS A N 1
ATOM 2272 C CA . LYS A 1 275 ? -0.483 -0.825 20.982 1.00 91.75 275 LYS A CA 1
ATOM 2273 C C . LYS A 1 275 ? -0.247 0.646 21.306 1.00 91.75 275 LYS A C 1
ATOM 2275 O O . LYS A 1 275 ? -0.575 1.089 22.400 1.00 91.75 275 LYS A O 1
ATOM 2280 N N . ASN A 1 276 ? 0.331 1.368 20.354 1.00 93.06 276 ASN A N 1
ATOM 2281 C CA . ASN A 1 276 ? 0.655 2.778 20.488 1.00 93.06 276 ASN A CA 1
ATOM 2282 C C . ASN A 1 276 ? -0.405 3.615 19.766 1.00 93.06 276 ASN A C 1
ATOM 2284 O O . ASN A 1 276 ? -0.923 3.198 18.730 1.00 93.06 276 ASN A O 1
ATOM 2288 N N . PHE A 1 277 ? -0.677 4.799 20.304 1.00 95.31 277 PHE A N 1
ATOM 2289 C CA . PHE A 1 277 ? -1.572 5.804 19.734 1.00 95.31 277 PHE A CA 1
ATOM 2290 C C . PHE A 1 277 ? -1.068 7.207 20.096 1.00 95.31 277 PHE A C 1
ATOM 2292 O O . PHE A 1 277 ? -0.247 7.378 20.998 1.00 95.31 277 PHE A O 1
ATOM 2299 N N . ILE A 1 278 ? -1.542 8.215 19.371 1.00 95.69 278 ILE A N 1
ATOM 2300 C CA . ILE A 1 278 ? -1.275 9.623 19.658 1.00 95.69 278 ILE A CA 1
ATOM 2301 C C . ILE A 1 278 ? -2.199 10.065 20.794 1.00 95.69 278 ILE A C 1
ATOM 2303 O O . ILE A 1 278 ? -3.398 9.793 20.768 1.00 95.69 278 ILE A O 1
ATOM 2307 N N . ASN A 1 279 ? -1.657 10.803 21.761 1.00 93.94 279 ASN A N 1
ATOM 2308 C CA . ASN A 1 279 ? -2.395 11.345 22.905 1.00 93.94 279 ASN A CA 1
ATOM 2309 C C . ASN A 1 279 ? -3.308 12.527 22.513 1.00 93.94 279 ASN A C 1
ATOM 2311 O O . ASN A 1 279 ? -3.122 13.646 22.986 1.00 93.94 279 ASN A O 1
ATOM 2315 N N . GLU A 1 280 ? -4.294 12.281 21.649 1.00 93.88 280 GLU A N 1
ATOM 2316 C CA . GLU A 1 280 ? -5.344 13.230 21.272 1.00 93.88 280 GLU A CA 1
ATOM 2317 C C . GLU A 1 280 ? -6.699 12.743 21.777 1.00 93.88 280 GLU A C 1
ATOM 2319 O O . GLU A 1 280 ? -7.113 11.615 21.514 1.00 93.88 280 GLU A O 1
ATOM 2324 N N . LYS A 1 281 ? -7.423 13.606 22.491 1.00 97.06 281 LYS A N 1
ATOM 2325 C CA . LYS A 1 281 ? -8.732 13.240 23.034 1.00 97.06 281 LYS A CA 1
ATOM 2326 C C . LYS A 1 281 ? -9.767 13.139 21.924 1.00 97.06 281 LYS A C 1
ATOM 2328 O O . LYS A 1 281 ? -9.916 14.060 21.124 1.00 97.06 281 LYS A O 1
ATOM 2333 N N . GLY A 1 282 ? -10.554 12.072 21.928 1.00 97.25 282 GLY A N 1
ATOM 2334 C CA . GLY A 1 282 ? -11.620 11.918 20.950 1.00 97.25 282 GLY A CA 1
ATOM 2335 C C . GLY A 1 282 ? -12.462 10.672 21.150 1.00 97.25 282 GLY A C 1
ATOM 2336 O O . GLY A 1 282 ? -12.206 9.842 22.022 1.00 97.25 282 GLY A O 1
ATOM 2337 N N . LYS A 1 283 ? -13.459 10.521 20.279 1.00 97.88 283 LYS A N 1
ATOM 2338 C CA . LYS A 1 283 ? -14.304 9.334 20.192 1.00 97.88 283 LYS A CA 1
ATOM 2339 C C . LYS A 1 283 ? -14.618 9.042 18.732 1.00 97.88 283 LYS A C 1
ATOM 2341 O O . LYS A 1 283 ? -14.999 9.956 18.003 1.00 97.88 283 LYS A O 1
ATOM 2346 N N . ILE A 1 284 ? -14.548 7.772 18.348 1.00 97.81 284 ILE A N 1
ATOM 2347 C CA . ILE A 1 284 ? -15.092 7.280 17.079 1.00 97.81 284 ILE A CA 1
ATOM 2348 C C . ILE A 1 284 ? -16.082 6.148 17.312 1.00 97.81 284 ILE A C 1
ATOM 2350 O O . ILE A 1 284 ? -16.062 5.475 18.344 1.00 97.81 284 ILE A O 1
ATOM 2354 N N . GLU A 1 285 ? -16.948 5.957 16.326 1.00 97.88 285 GLU A N 1
ATOM 2355 C CA . GLU A 1 285 ? -17.935 4.891 16.282 1.00 97.88 285 GLU A CA 1
ATOM 2356 C C . GLU A 1 285 ? -17.897 4.245 14.897 1.00 97.88 285 GLU A C 1
ATOM 2358 O O . GLU A 1 285 ? -18.027 4.927 13.881 1.00 97.88 285 GLU A O 1
ATOM 2363 N N . ILE A 1 286 ? -17.694 2.932 14.864 1.00 96.25 286 ILE A N 1
ATOM 2364 C CA . ILE A 1 286 ? -17.635 2.125 13.648 1.00 96.25 286 ILE A CA 1
ATOM 2365 C C . ILE A 1 286 ? -18.759 1.095 13.730 1.00 96.25 286 ILE A C 1
ATOM 2367 O O . ILE A 1 286 ? -18.844 0.328 14.691 1.00 96.25 286 ILE A O 1
ATOM 2371 N N . ASN A 1 287 ? -19.630 1.074 12.722 1.00 96.06 287 ASN A N 1
ATOM 2372 C CA . ASN A 1 287 ? -20.668 0.052 12.621 1.00 96.06 287 ASN A CA 1
ATOM 2373 C C . ASN A 1 287 ? -20.032 -1.297 12.263 1.00 96.06 287 ASN A C 1
ATOM 2375 O O . ASN A 1 287 ? -19.265 -1.394 11.308 1.00 96.06 287 ASN A O 1
ATOM 2379 N N . LEU A 1 288 ? -20.385 -2.327 13.026 1.00 95.94 288 LEU A N 1
ATOM 2380 C CA . LEU A 1 288 ? -20.055 -3.728 12.775 1.00 95.94 288 LEU A CA 1
ATOM 2381 C C . LEU A 1 288 ? -21.336 -4.475 12.371 1.00 95.94 288 LEU A C 1
ATOM 2383 O O . LEU A 1 288 ? -22.435 -3.936 12.525 1.00 95.94 288 LEU A O 1
ATOM 2387 N N . LYS A 1 289 ? -21.242 -5.730 11.909 1.00 94.19 289 LYS A N 1
ATOM 2388 C CA . LYS A 1 289 ? -22.461 -6.513 11.617 1.00 94.19 289 LYS A CA 1
ATOM 2389 C C . LYS A 1 289 ? -23.315 -6.758 12.860 1.00 94.19 289 LYS A C 1
ATOM 2391 O O . LYS A 1 289 ? -24.534 -6.655 12.780 1.00 94.19 289 LYS A O 1
ATOM 2396 N N . ASP A 1 290 ? -22.676 -7.030 13.999 1.00 95.06 290 ASP A N 1
ATOM 2397 C CA . ASP A 1 290 ? -23.372 -7.400 15.241 1.00 95.06 290 ASP A CA 1
ATOM 2398 C C . ASP A 1 290 ? -23.417 -6.250 16.264 1.00 95.06 290 ASP A C 1
ATOM 2400 O O . ASP A 1 290 ? -23.490 -6.478 17.471 1.00 95.06 290 ASP A O 1
ATOM 2404 N N . GLY A 1 291 ? -23.337 -4.996 15.804 1.00 96.25 291 GLY A N 1
ATOM 2405 C CA . GLY A 1 291 ? -23.434 -3.818 16.667 1.00 96.25 291 GLY A CA 1
ATOM 2406 C C . GLY A 1 291 ? -22.442 -2.723 16.298 1.00 96.25 291 GLY A C 1
ATOM 2407 O O . GLY A 1 291 ? -22.305 -2.358 15.134 1.00 96.25 291 GLY A O 1
ATOM 2408 N N . LYS A 1 292 ? -21.777 -2.147 17.301 1.00 97.75 292 LYS A N 1
ATOM 2409 C CA . LYS A 1 292 ? -20.884 -0.995 17.128 1.00 97.75 292 LYS A CA 1
ATOM 2410 C C . LYS A 1 292 ? -19.589 -1.186 17.900 1.00 97.75 292 LYS A C 1
ATOM 2412 O O . LYS A 1 292 ? -19.615 -1.627 19.047 1.00 97.75 292 LYS A O 1
ATOM 2417 N N . LEU A 1 293 ? -18.482 -0.802 17.278 1.00 98.31 293 LEU A N 1
ATOM 2418 C CA . LEU A 1 293 ? -17.214 -0.549 17.946 1.00 98.31 293 LEU A CA 1
ATOM 2419 C C . LEU A 1 293 ? -17.142 0.936 18.288 1.00 98.31 293 LEU A C 1
ATOM 2421 O O . LEU A 1 293 ? -17.235 1.784 17.405 1.00 98.31 293 LEU A O 1
ATOM 2425 N N . ILE A 1 294 ? -16.953 1.247 19.562 1.00 98.62 294 ILE A N 1
ATOM 2426 C CA . ILE A 1 294 ? -16.702 2.600 20.042 1.00 98.62 294 ILE A CA 1
ATOM 2427 C C . ILE A 1 294 ? -15.311 2.614 20.658 1.00 98.62 294 ILE A C 1
ATOM 2429 O O . ILE A 1 294 ? -15.011 1.816 21.548 1.00 98.62 294 ILE A O 1
ATOM 2433 N N . LEU A 1 295 ? -14.480 3.537 20.185 1.00 98.44 295 LEU A N 1
ATOM 2434 C CA . LEU A 1 295 ? -13.130 3.757 20.690 1.00 98.44 295 LEU A CA 1
ATOM 2435 C C . LEU A 1 295 ? -13.052 5.177 21.234 1.00 98.44 295 LEU A C 1
ATOM 2437 O O . LEU A 1 295 ? -13.397 6.131 20.531 1.00 98.44 295 LEU A O 1
ATOM 2441 N N . ILE A 1 296 ? -12.639 5.309 22.492 1.00 98.50 296 ILE A N 1
ATOM 2442 C CA . ILE A 1 296 ? -12.529 6.591 23.189 1.00 98.50 296 ILE A CA 1
ATOM 2443 C C . ILE A 1 296 ? -11.078 6.765 23.618 1.00 98.50 296 ILE A C 1
ATOM 2445 O O . ILE A 1 296 ? -10.587 6.005 24.445 1.00 98.50 296 ILE A O 1
ATOM 2449 N N . ASN A 1 297 ? -10.408 7.771 23.064 1.00 98.06 297 ASN A N 1
ATOM 2450 C CA . ASN A 1 297 ? -9.078 8.176 23.500 1.00 98.06 297 ASN A CA 1
ATOM 2451 C C . ASN A 1 297 ? -9.221 9.294 24.539 1.00 98.06 297 ASN A C 1
ATOM 2453 O O . ASN A 1 297 ? -9.759 10.360 24.231 1.00 98.06 297 ASN A O 1
ATOM 2457 N N . ASP A 1 298 ? -8.764 9.057 25.769 1.00 96.19 298 ASP A N 1
ATOM 2458 C CA . ASP A 1 298 ? -8.774 10.057 26.848 1.00 96.19 298 ASP A CA 1
ATOM 2459 C C . ASP A 1 298 ? -7.453 10.842 26.982 1.00 96.19 298 ASP A C 1
ATOM 2461 O O . ASP A 1 298 ? -7.329 11.728 27.833 1.00 96.19 298 ASP A O 1
ATOM 2465 N N . GLY A 1 299 ? -6.491 10.558 26.102 1.00 94.94 299 GLY A N 1
ATOM 2466 C CA . GLY A 1 299 ? -5.132 11.092 26.082 1.00 94.94 299 GLY A CA 1
ATOM 2467 C C . GLY A 1 299 ? -4.110 10.215 26.812 1.00 94.94 299 GLY A C 1
ATOM 2468 O O . GLY A 1 299 ? -2.921 10.520 26.765 1.00 94.94 299 GLY A O 1
ATOM 2469 N N . THR A 1 300 ? -4.546 9.151 27.489 1.00 94.88 300 THR A N 1
ATOM 2470 C CA . THR A 1 300 ? -3.681 8.228 28.245 1.00 94.88 300 THR A CA 1
ATOM 2471 C C . THR A 1 300 ? -3.961 6.754 27.962 1.00 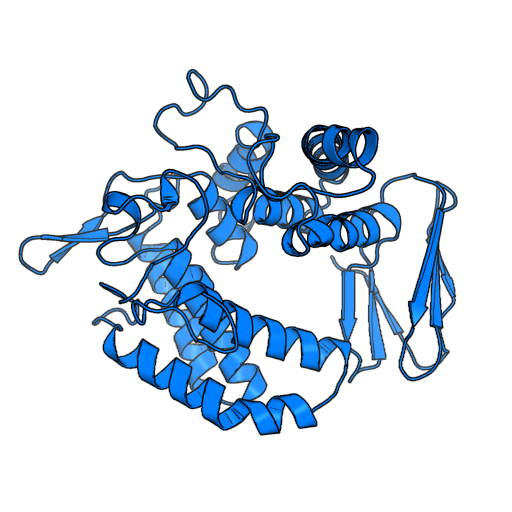94.88 300 THR A C 1
ATOM 2473 O O . THR A 1 300 ? -3.062 5.926 28.098 1.00 94.88 300 THR A O 1
ATOM 2476 N N . LYS A 1 301 ? -5.184 6.416 27.545 1.00 96.25 301 LYS A N 1
ATOM 2477 C CA . LYS A 1 301 ? -5.615 5.069 27.151 1.00 96.25 301 LYS A CA 1
ATOM 2478 C C . LYS A 1 301 ? -6.727 5.138 26.101 1.00 96.25 301 LYS A C 1
ATOM 2480 O O . LYS A 1 301 ? -7.383 6.168 25.935 1.00 96.25 301 LYS A O 1
ATOM 2485 N N . ILE A 1 302 ? -6.957 4.002 25.442 1.00 97.75 302 ILE A N 1
ATOM 2486 C CA . ILE A 1 302 ? -8.129 3.769 24.594 1.00 97.75 302 ILE A CA 1
ATOM 2487 C C . ILE A 1 302 ? -9.133 2.910 25.364 1.00 97.75 302 ILE A C 1
ATOM 2489 O O . ILE A 1 302 ? -8.876 1.731 25.616 1.00 97.75 302 ILE A O 1
ATOM 2493 N N . ASP A 1 303 ? -10.282 3.482 25.716 1.00 98.00 303 ASP A N 1
ATOM 2494 C CA . ASP A 1 303 ? -11.428 2.712 26.192 1.00 98.00 303 ASP A CA 1
ATOM 2495 C C . ASP A 1 303 ? -12.174 2.110 24.992 1.00 98.00 303 ASP A C 1
ATOM 2497 O O . ASP A 1 303 ? -12.470 2.795 24.008 1.00 98.00 303 ASP A O 1
ATOM 2501 N N . ILE A 1 304 ? -12.467 0.810 25.073 1.00 98.31 304 ILE A N 1
ATOM 2502 C CA . ILE A 1 304 ? -13.009 0.012 23.969 1.00 98.31 304 ILE A CA 1
ATOM 2503 C C . ILE A 1 304 ? -14.376 -0.535 24.372 1.00 98.31 304 ILE A C 1
ATOM 2505 O O . ILE A 1 304 ? -14.487 -1.301 25.329 1.00 98.31 304 ILE A O 1
ATOM 2509 N N . ILE A 1 305 ? -15.409 -0.198 23.603 1.00 98.44 305 ILE A N 1
ATOM 2510 C CA . ILE A 1 305 ? -16.741 -0.798 23.719 1.00 98.44 305 ILE A CA 1
ATOM 2511 C C . ILE A 1 305 ? -17.028 -1.517 22.406 1.00 98.44 305 ILE A C 1
ATOM 2513 O O . ILE A 1 305 ? -16.952 -0.921 21.335 1.00 98.44 305 ILE A O 1
ATOM 2517 N N . LYS A 1 306 ? -17.347 -2.804 22.481 1.00 98.25 306 LYS A N 1
ATOM 2518 C CA . LYS A 1 306 ? -17.604 -3.664 21.322 1.00 98.25 306 LYS A CA 1
ATOM 2519 C C . LYS A 1 306 ? -18.646 -4.727 21.683 1.00 98.25 306 LYS A C 1
ATOM 2521 O O . LYS A 1 306 ? -18.833 -4.980 22.874 1.00 98.25 306 LYS A O 1
ATOM 2526 N N . PRO A 1 307 ? -19.257 -5.407 20.704 1.00 98.19 307 PRO A N 1
ATOM 2527 C CA . PRO A 1 307 ? -20.069 -6.583 20.985 1.00 98.19 307 PRO A CA 1
ATOM 2528 C C . PRO A 1 307 ? -19.228 -7.721 21.596 1.00 98.19 307 PRO A C 1
ATOM 2530 O O . PRO A 1 307 ? -18.018 -7.831 21.353 1.00 98.19 307 PRO A O 1
ATOM 2533 N N . ASP A 1 308 ? -19.867 -8.575 22.398 1.00 97.62 308 ASP A N 1
ATOM 2534 C CA . ASP A 1 308 ? -19.187 -9.620 23.181 1.00 97.62 308 ASP A CA 1
ATOM 2535 C C . ASP A 1 308 ? -18.500 -10.676 22.309 1.00 97.62 308 ASP A C 1
ATOM 2537 O O . ASP A 1 308 ? -17.448 -11.196 22.679 1.00 97.62 308 ASP A O 1
ATOM 2541 N N . ASN A 1 309 ? -19.054 -10.952 21.128 1.00 97.69 309 ASN A N 1
ATOM 2542 C CA . ASN A 1 309 ? -18.537 -11.953 20.199 1.00 97.69 309 ASN A CA 1
ATOM 2543 C C . ASN A 1 309 ? -17.278 -11.512 19.435 1.00 97.69 309 ASN A C 1
ATOM 2545 O O . ASN A 1 309 ? -16.624 -12.365 18.840 1.00 97.69 309 ASN A O 1
ATOM 2549 N N . TYR A 1 310 ? -16.923 -10.222 19.445 1.00 98.25 310 TYR A N 1
ATOM 2550 C CA . TYR A 1 310 ? -15.674 -9.762 18.835 1.00 98.25 310 TYR A CA 1
ATOM 2551 C C . TYR A 1 310 ? -14.497 -9.917 19.798 1.00 98.25 310 TYR A C 1
ATOM 2553 O O . TYR A 1 310 ? -14.629 -9.679 20.993 1.00 98.25 310 TYR A O 1
ATOM 2561 N N . GLN A 1 311 ? -13.314 -10.247 19.301 1.00 98.25 311 GLN A N 1
ATOM 2562 C CA . GLN A 1 311 ? -12.074 -10.294 20.076 1.00 98.25 311 GLN A CA 1
ATOM 2563 C C . GLN A 1 311 ? -11.179 -9.106 19.722 1.00 98.25 311 GLN A C 1
ATOM 2565 O O . GLN A 1 311 ? -11.243 -8.589 18.610 1.00 98.25 311 GLN A O 1
ATOM 2570 N N . ILE A 1 312 ? -10.342 -8.673 20.667 1.00 98.19 312 ILE A N 1
ATOM 2571 C CA . ILE A 1 312 ? -9.290 -7.685 20.405 1.00 98.19 312 ILE A CA 1
ATOM 2572 C C . ILE A 1 312 ? -7.966 -8.420 20.229 1.00 98.19 312 ILE A C 1
ATOM 2574 O O . ILE A 1 312 ? -7.570 -9.197 21.097 1.00 98.19 312 ILE A O 1
ATOM 2578 N N . ALA A 1 313 ? -7.266 -8.128 19.139 1.00 97.94 313 ALA A N 1
ATOM 2579 C CA . ALA A 1 313 ? -5.896 -8.561 18.918 1.00 97.94 313 ALA A CA 1
ATOM 2580 C C . ALA A 1 313 ? -4.996 -7.336 18.745 1.00 97.94 313 ALA A C 1
ATOM 2582 O O . ALA A 1 313 ? -5.263 -6.472 17.913 1.00 97.94 313 ALA A O 1
ATOM 2583 N N . TYR A 1 314 ? -3.915 -7.262 19.518 1.00 95.56 314 TYR A N 1
ATOM 2584 C CA . TYR A 1 314 ? -2.943 -6.184 19.365 1.00 95.56 314 TYR A CA 1
ATOM 2585 C C . TYR A 1 314 ? -1.865 -6.567 18.355 1.00 95.56 314 TYR A C 1
ATOM 2587 O O . TYR A 1 314 ? -1.229 -7.615 18.497 1.00 95.56 314 TYR A O 1
ATOM 2595 N N . LEU A 1 315 ? -1.642 -5.705 17.364 1.00 90.38 315 LEU A N 1
ATOM 2596 C CA . LEU A 1 315 ? -0.530 -5.849 16.430 1.00 90.38 315 LEU A CA 1
ATOM 2597 C C . LEU A 1 315 ? 0.802 -5.680 17.177 1.00 90.38 315 LEU A C 1
ATOM 2599 O O . LEU A 1 315 ? 0.884 -4.998 18.208 1.00 90.38 315 LEU A O 1
ATOM 2603 N N . LYS A 1 316 ? 1.812 -6.421 16.713 1.00 64.44 316 LYS A N 1
ATOM 2604 C CA . LYS A 1 316 ? 3.149 -6.420 17.308 1.00 64.44 316 LYS A CA 1
ATOM 2605 C C . LYS A 1 316 ? 3.899 -5.154 16.955 1.00 64.44 316 LYS A C 1
ATOM 2607 O O . LYS A 1 316 ? 3.834 -4.759 15.776 1.00 64.44 316 LYS A O 1
#

Sequence (316 aa):
MCYPGEFPDGNFIPNWSMWYILELNEYLKRSNDQKLIDLSKEKIIGLLDYFLDFENELGLLENLKGWIFVEWSKANDEEFIRGVNFPSNMLYSACLKAAGELLNDDKLIEKSNNVINQIKKYSFNGEFFVDNMVRVNNEFVLTNNITETCQYYAFYFNVATKEEYPILFNTLLTKFGPSRDYEKVYPHIYKSNVLIGDYLRLFILLRYGYLNDVKEETISYFYKMASLTGTIWEHDSVFASLNHGLTSCVLVILVNAIFSFASLDEKNKIIYLNKNFINEKGKIEINLKDGKLILINDGTKIDIIKPDNYQIAYLK

Radius of gyration: 20.24 Å; chains: 1; bounding box: 47×48×55 Å

pLDDT: mean 94.92, std 5.64, range [64.44, 98.88]